Protein AF-A0A4Z0PBN5-F1 (afdb_monomer)

Secondary structure (DSSP, 8-state):
-HHHHHHHHHHTT-TT--PPTT-SSHHHHTTPEEEEEETTEEEEEEHHHHHHHHHHHHHHHS---HHHHHHHHHHHHHTS--TTSS-HHHHHTT--HHHHH---STTSPPHHHHHHHHHHHHHHHHHHHHH-B-----HHHHSPPPPSS--HHHHHHHHHHHHHHHHHHHHHHHT--GGGGGPPPBPPTTS------SHHHHHHHHHHHHHHHHHHHHHHHGGG-

Organism: NCBI:txid2510796

Sequence (225 aa):
MFTKALQLFKVARVEQLVIGPGAGSEESVHKAIFTLPSRAGRQRYGMAQFWAVWCKQQQAGKLMKEINRLLDQLRRAYDGDAWSGPSLQATLAGITAAQAAAHPLVGAHSIWEIVLHLHTWLEIVRRRLETNTLLGPTDDENWPPVPAEPTEAAWQQTQQQLRQAHEQLLAAVAGLYDADLDRLPEPQPGYPASTPGSTYVLLHGLVQHNQYHTGQLALLRKAFA

Mean predicted aligned error: 12.83 Å

Structure (mmCIF, N/CA/C/O backbone):
data_AF-A0A4Z0PBN5-F1
#
_entry.id   AF-A0A4Z0PBN5-F1
#
loop_
_atom_site.group_PDB
_atom_site.id
_atom_site.type_symbol
_atom_site.label_atom_id
_atom_site.label_alt_id
_atom_site.label_comp_id
_atom_site.label_asym_id
_atom_site.label_entity_id
_atom_site.label_seq_id
_atom_site.pdbx_PDB_ins_code
_atom_site.Cartn_x
_atom_site.Cartn_y
_atom_site.Cartn_z
_atom_site.occupancy
_atom_site.B_iso_or_equiv
_atom_site.auth_seq_id
_atom_site.auth_comp_id
_atom_site.auth_asym_id
_atom_site.auth_atom_id
_atom_site.pdbx_PDB_model_num
ATOM 1 N N . MET A 1 1 ? 16.717 -24.968 -46.371 1.00 43.34 1 MET A N 1
ATOM 2 C CA . MET A 1 1 ? 15.764 -24.741 -45.252 1.00 43.34 1 MET A CA 1
ATOM 3 C C . MET A 1 1 ? 15.664 -25.944 -44.307 1.00 43.34 1 MET A C 1
ATOM 5 O O . MET A 1 1 ? 15.524 -25.735 -43.108 1.00 43.34 1 MET A O 1
ATOM 9 N N . PHE A 1 2 ? 15.832 -27.175 -44.804 1.00 39.25 2 PHE A N 1
ATOM 10 C CA . PHE A 1 2 ? 15.807 -28.426 -44.028 1.00 39.25 2 PHE A CA 1
ATOM 11 C C . PHE A 1 2 ? 16.841 -28.505 -42.881 1.00 39.25 2 PHE A C 1
ATOM 13 O O . PHE A 1 2 ? 16.518 -28.906 -41.765 1.00 39.25 2 PHE A O 1
ATOM 20 N N . THR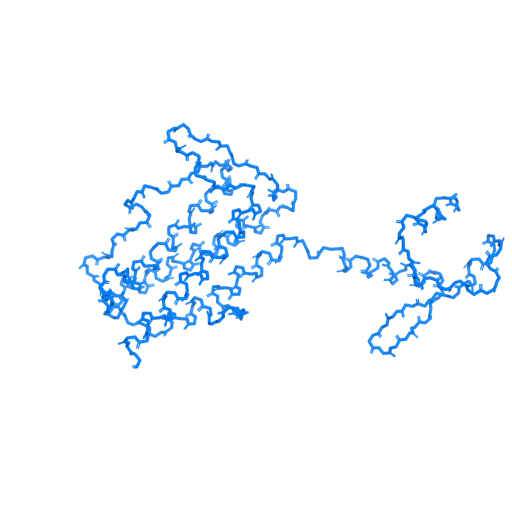 A 1 3 ? 18.065 -28.015 -43.099 1.00 40.50 3 THR A N 1
ATOM 21 C CA . THR A 1 3 ? 19.147 -28.029 -42.093 1.00 40.50 3 THR A CA 1
ATOM 22 C C . THR A 1 3 ? 18.870 -27.111 -40.898 1.00 40.50 3 THR A C 1
ATOM 24 O O . THR A 1 3 ? 19.235 -27.443 -39.774 1.00 40.50 3 THR A O 1
ATOM 27 N N . LYS A 1 4 ? 18.153 -25.995 -41.112 1.00 42.56 4 LYS A N 1
ATOM 28 C CA . LYS A 1 4 ? 17.719 -25.089 -40.032 1.00 42.56 4 LYS A CA 1
ATOM 29 C C . LYS A 1 4 ? 16.572 -25.687 -39.212 1.00 42.56 4 LYS A C 1
ATOM 31 O O . LYS A 1 4 ? 16.561 -25.526 -37.996 1.00 42.56 4 LYS A O 1
ATOM 36 N N . ALA A 1 5 ? 15.649 -26.414 -39.849 1.00 45.06 5 ALA A N 1
ATOM 37 C CA . ALA A 1 5 ? 14.556 -27.096 -39.155 1.00 45.06 5 ALA A CA 1
ATOM 38 C C . ALA A 1 5 ? 15.079 -28.227 -38.249 1.00 45.06 5 ALA A C 1
ATOM 40 O O . ALA A 1 5 ? 14.733 -28.270 -37.073 1.00 45.06 5 ALA A O 1
ATOM 41 N N . LEU A 1 6 ? 15.993 -29.076 -38.740 1.00 44.94 6 LEU A N 1
ATOM 42 C CA . LEU A 1 6 ? 16.639 -30.111 -37.916 1.00 44.94 6 LEU A CA 1
ATOM 43 C C . LEU A 1 6 ? 17.560 -29.540 -36.821 1.00 44.94 6 LEU A C 1
ATOM 45 O O . LEU A 1 6 ? 17.636 -30.114 -35.734 1.00 44.94 6 LEU A O 1
ATOM 49 N N . GLN A 1 7 ? 18.225 -28.402 -37.056 1.00 43.97 7 GLN A N 1
ATOM 50 C CA . GLN A 1 7 ? 18.971 -27.704 -35.999 1.00 43.97 7 GLN A CA 1
ATOM 51 C C . GLN A 1 7 ? 18.047 -27.180 -34.890 1.00 43.97 7 GLN A C 1
ATOM 53 O O . GLN A 1 7 ? 18.389 -27.309 -33.718 1.00 43.97 7 GLN A O 1
ATOM 58 N N . LEU A 1 8 ? 16.854 -26.676 -35.226 1.00 44.84 8 LEU A N 1
ATOM 59 C CA . LEU A 1 8 ? 15.853 -26.253 -34.237 1.00 44.84 8 LEU A CA 1
ATOM 60 C C . LEU A 1 8 ? 15.334 -27.427 -33.388 1.00 44.84 8 LEU A C 1
ATOM 62 O O . LEU A 1 8 ? 15.148 -27.263 -32.183 1.00 44.84 8 LEU A O 1
ATOM 66 N N . PHE A 1 9 ? 15.194 -28.628 -33.966 1.00 45.38 9 PHE A N 1
ATOM 67 C CA . PHE A 1 9 ? 14.836 -29.838 -33.210 1.00 45.38 9 PHE A CA 1
ATOM 68 C C . PHE A 1 9 ? 15.904 -30.251 -32.183 1.00 45.38 9 PHE A C 1
ATOM 70 O O . PHE A 1 9 ? 15.554 -30.720 -31.102 1.00 45.38 9 PHE A O 1
ATOM 77 N N . LYS A 1 10 ? 17.196 -30.033 -32.475 1.00 40.69 10 LYS A N 1
ATOM 78 C CA . LYS A 1 10 ? 18.298 -30.289 -31.526 1.00 40.69 10 LYS A CA 1
ATOM 79 C C . LYS A 1 10 ? 18.384 -29.251 -30.401 1.00 40.69 10 LYS A C 1
ATOM 81 O O . LYS A 1 10 ? 18.761 -29.607 -29.289 1.00 40.69 10 LYS A O 1
ATOM 86 N N . VAL A 1 11 ? 18.026 -27.991 -30.665 1.00 41.16 11 VAL A N 1
ATOM 87 C CA . VAL A 1 11 ? 18.064 -26.904 -29.664 1.00 41.16 11 VAL A CA 1
ATOM 88 C C . VAL A 1 11 ? 16.901 -26.997 -28.666 1.00 41.16 11 VAL A C 1
ATOM 90 O O . VAL A 1 11 ? 17.055 -26.622 -27.509 1.00 41.16 11 VAL A O 1
ATOM 93 N N . ALA A 1 12 ? 15.754 -27.544 -29.071 1.00 43.25 12 ALA A N 1
ATOM 94 C CA . ALA A 1 12 ? 14.528 -27.510 -28.273 1.00 43.25 12 ALA A CA 1
ATOM 95 C C . ALA A 1 12 ? 14.391 -28.593 -27.175 1.00 43.25 12 ALA A C 1
ATOM 97 O O . ALA A 1 12 ? 13.342 -28.622 -26.538 1.00 43.25 12 ALA A O 1
ATOM 98 N N . ARG A 1 13 ? 15.384 -29.484 -26.956 1.00 42.84 13 ARG A N 1
ATOM 99 C CA . ARG A 1 13 ? 15.313 -30.648 -26.022 1.00 42.84 13 ARG A CA 1
ATOM 100 C C . ARG A 1 13 ? 13.901 -31.256 -25.935 1.00 42.84 13 ARG A C 1
ATOM 102 O O . ARG A 1 13 ? 13.318 -31.393 -24.863 1.00 42.84 13 ARG A O 1
ATOM 109 N N . VAL A 1 14 ? 13.319 -31.607 -27.080 1.00 45.75 14 VAL A N 1
ATOM 110 C CA . VAL A 1 14 ? 12.007 -32.261 -27.093 1.00 45.75 14 VAL A CA 1
ATOM 111 C C . VAL A 1 14 ? 12.221 -33.749 -26.820 1.00 45.75 14 VAL A C 1
ATOM 113 O O . VAL A 1 14 ? 12.260 -34.554 -27.743 1.00 45.75 14 VAL A O 1
ATOM 116 N N . GLU A 1 15 ? 12.350 -34.127 -25.548 1.00 41.31 15 GLU A N 1
ATOM 117 C CA . GLU A 1 15 ? 12.418 -35.538 -25.114 1.00 41.31 15 GLU A CA 1
ATOM 118 C C . GLU A 1 15 ? 11.124 -36.328 -25.410 1.00 41.31 15 GLU A C 1
ATOM 120 O O . GLU A 1 15 ? 11.063 -37.534 -25.197 1.00 41.31 15 GLU A O 1
ATOM 125 N N . GLN A 1 16 ? 10.080 -35.679 -25.940 1.00 45.41 16 GLN A N 1
ATOM 126 C CA . GLN A 1 16 ? 8.767 -36.285 -26.192 1.00 45.41 16 GLN A CA 1
ATOM 127 C C . GLN A 1 16 ? 8.418 -36.478 -27.679 1.00 45.41 16 GLN A C 1
ATOM 129 O O . GLN A 1 16 ? 7.292 -36.865 -27.999 1.00 45.41 16 GLN A O 1
ATOM 134 N N . LEU A 1 17 ? 9.346 -36.222 -28.608 1.00 43.97 17 LEU A N 1
ATOM 135 C CA . LEU A 1 17 ? 9.078 -36.392 -30.037 1.00 43.97 17 LEU A CA 1
ATOM 136 C C . LEU A 1 17 ? 9.335 -37.843 -30.474 1.00 43.97 17 LEU A C 1
ATOM 138 O O . LEU A 1 17 ? 10.456 -38.211 -30.814 1.00 43.97 17 LEU A O 1
ATOM 142 N N . VAL A 1 18 ? 8.287 -38.668 -30.511 1.00 48.81 18 VAL A N 1
ATOM 143 C CA . VAL A 1 18 ? 8.359 -40.000 -31.136 1.00 48.81 18 VAL A CA 1
ATOM 144 C C . VAL A 1 18 ? 8.106 -39.853 -32.636 1.00 48.81 18 VAL A C 1
ATOM 146 O O . VAL A 1 18 ? 6.970 -39.658 -33.068 1.00 48.81 18 VAL A O 1
ATOM 149 N N . ILE A 1 19 ? 9.170 -39.931 -33.434 1.00 51.16 19 ILE A N 1
ATOM 150 C CA . ILE A 1 19 ? 9.084 -39.980 -34.898 1.00 51.16 19 ILE A CA 1
ATOM 151 C C . ILE A 1 19 ? 8.803 -41.437 -35.298 1.00 51.16 19 ILE A C 1
ATOM 153 O O . ILE A 1 19 ? 9.592 -42.327 -34.995 1.00 51.16 19 ILE A O 1
ATOM 157 N N . GLY A 1 20 ? 7.665 -41.697 -35.949 1.00 48.22 20 GLY A N 1
ATOM 158 C CA . GLY A 1 20 ? 7.340 -43.029 -36.476 1.00 48.22 20 GLY A CA 1
ATOM 159 C C . GLY A 1 20 ? 8.249 -43.446 -37.648 1.00 48.22 20 GLY A C 1
ATOM 160 O O . GLY A 1 20 ? 8.887 -42.588 -38.264 1.00 48.22 20 GLY A O 1
ATOM 161 N N . PRO A 1 21 ? 8.318 -44.746 -37.992 1.00 38.62 21 PRO A N 1
ATOM 162 C CA . PRO A 1 21 ? 9.174 -45.231 -39.077 1.00 38.62 21 PRO A CA 1
ATOM 163 C C . PRO A 1 21 ? 8.791 -44.593 -40.425 1.00 38.62 21 PRO A C 1
ATOM 165 O O . PRO A 1 21 ? 7.616 -44.562 -40.786 1.00 38.62 21 PRO A O 1
ATOM 168 N N . GLY A 1 22 ? 9.792 -44.080 -41.157 1.00 46.69 22 GLY A N 1
ATOM 169 C CA . GLY A 1 22 ? 9.634 -43.490 -42.499 1.00 46.69 22 GLY A CA 1
ATOM 170 C C . GLY A 1 22 ? 10.231 -42.088 -42.707 1.00 46.69 22 GLY A C 1
ATOM 171 O O . GLY A 1 22 ? 10.262 -41.611 -43.832 1.00 46.69 22 GLY A O 1
ATOM 172 N N . ALA A 1 23 ? 10.747 -41.414 -41.675 1.00 48.12 23 ALA A N 1
ATOM 173 C CA . ALA A 1 23 ? 11.247 -40.033 -41.768 1.00 48.12 23 ALA A CA 1
ATOM 174 C C . ALA A 1 23 ? 12.688 -39.901 -42.328 1.00 48.12 23 ALA A C 1
ATOM 176 O O . ALA A 1 23 ? 13.530 -39.236 -41.729 1.00 48.12 23 ALA A O 1
ATOM 177 N N . GLY A 1 24 ? 12.988 -40.562 -43.451 1.00 44.06 24 GLY A N 1
ATOM 178 C CA . GLY A 1 24 ? 14.335 -40.605 -44.045 1.00 44.06 24 GLY A CA 1
ATOM 179 C C . GLY A 1 24 ? 14.594 -39.643 -45.214 1.00 44.06 24 GLY A C 1
ATOM 180 O O . GLY A 1 24 ? 15.737 -39.520 -45.639 1.00 44.06 24 GLY A O 1
ATOM 181 N N . SER A 1 25 ? 13.571 -38.969 -45.754 1.00 51.44 25 SER A N 1
ATOM 182 C CA . SER A 1 25 ? 13.700 -38.095 -46.935 1.00 51.44 25 SER A CA 1
ATOM 183 C C . SER A 1 25 ? 12.756 -36.886 -46.890 1.00 51.44 25 SER A C 1
ATOM 185 O O . SER A 1 25 ? 11.750 -36.899 -46.178 1.00 51.44 25 SER A O 1
ATOM 187 N N . GLU A 1 26 ? 13.076 -35.842 -47.667 1.00 43.28 26 GLU A N 1
ATOM 188 C CA . GLU A 1 26 ? 12.352 -34.556 -47.748 1.00 43.28 26 GLU A CA 1
ATOM 189 C C . GLU A 1 26 ? 10.855 -34.733 -48.086 1.00 43.28 26 GLU A C 1
ATOM 191 O O . GLU A 1 26 ? 9.993 -34.047 -47.540 1.00 43.28 26 GLU A O 1
ATOM 196 N N . GLU A 1 27 ? 10.534 -35.751 -48.885 1.00 45.06 27 GLU A N 1
ATOM 197 C CA . GLU A 1 27 ? 9.172 -36.118 -49.290 1.00 45.06 27 GLU A CA 1
ATOM 198 C C . GLU A 1 27 ? 8.364 -36.802 -48.165 1.00 45.06 27 GLU A C 1
ATOM 200 O O . GLU A 1 27 ? 7.132 -36.753 -48.131 1.00 45.06 27 GLU A O 1
ATOM 205 N N . SER A 1 28 ? 9.051 -37.409 -47.193 1.00 49.28 28 SER A N 1
ATOM 206 C CA . SER A 1 28 ? 8.429 -38.222 -46.141 1.00 49.28 28 SER A CA 1
ATOM 207 C C . SER A 1 28 ? 7.952 -37.400 -44.938 1.00 49.28 28 SER A C 1
ATOM 209 O O . SER A 1 28 ? 7.057 -37.826 -44.206 1.00 49.28 28 SER A O 1
ATOM 211 N N . VAL A 1 29 ? 8.491 -36.193 -44.740 1.00 49.25 29 VAL A N 1
ATOM 212 C CA . VAL A 1 29 ? 8.147 -35.333 -43.592 1.00 49.25 29 VAL A CA 1
ATOM 213 C C . VAL A 1 29 ? 6.719 -34.802 -43.700 1.00 49.25 29 VAL A C 1
ATOM 215 O O . VAL A 1 29 ? 6.014 -34.737 -42.698 1.00 49.25 29 VAL A O 1
ATOM 218 N N . HIS A 1 30 ? 6.234 -34.523 -44.913 1.00 48.81 30 HIS A N 1
ATOM 219 C CA . HIS A 1 30 ? 4.848 -34.098 -45.146 1.00 48.81 30 HIS A CA 1
ATOM 220 C C . HIS A 1 30 ? 3.806 -35.155 -44.739 1.00 48.81 30 HIS A C 1
ATOM 222 O O . HIS A 1 30 ? 2.655 -34.803 -44.484 1.00 48.81 30 HIS A O 1
ATOM 228 N N . LYS A 1 31 ? 4.213 -36.429 -44.630 1.00 50.97 31 LYS A N 1
ATOM 229 C CA . LYS A 1 31 ? 3.375 -37.556 -44.187 1.00 50.97 31 LYS A CA 1
ATOM 230 C C . LYS A 1 31 ? 3.597 -37.941 -42.718 1.00 50.97 31 LYS A C 1
ATOM 232 O O . LYS A 1 31 ? 2.907 -38.828 -42.219 1.00 50.97 31 LYS A O 1
ATOM 237 N N . ALA A 1 32 ? 4.531 -37.297 -42.015 1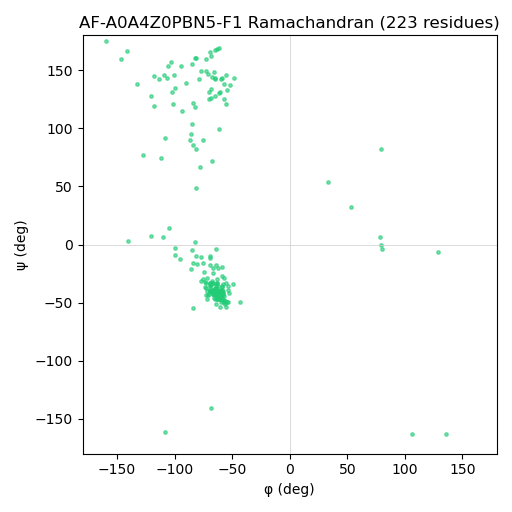.00 55.88 32 ALA A N 1
ATOM 238 C CA . ALA A 1 32 ? 4.788 -37.579 -40.608 1.00 55.88 32 ALA A CA 1
ATOM 239 C C . ALA A 1 32 ? 3.608 -37.124 -39.731 1.00 55.88 32 ALA A C 1
ATOM 241 O O . ALA A 1 32 ? 3.079 -36.018 -39.878 1.00 55.88 32 ALA A O 1
ATOM 242 N N . ILE A 1 33 ? 3.201 -38.001 -38.811 1.00 60.28 33 ILE A N 1
ATOM 243 C CA . ILE A 1 33 ? 2.136 -37.745 -37.842 1.00 60.28 33 ILE A CA 1
ATOM 244 C C . ILE A 1 33 ? 2.774 -37.413 -36.497 1.00 60.28 33 ILE A C 1
ATOM 246 O O . ILE A 1 33 ? 3.483 -38.234 -35.916 1.00 60.28 33 ILE A O 1
ATOM 250 N N . PHE A 1 34 ? 2.467 -36.228 -35.987 1.00 65.56 34 PHE A N 1
ATOM 251 C CA . PHE A 1 34 ? 2.957 -35.714 -34.715 1.00 65.56 34 PHE A CA 1
ATOM 252 C C . PHE A 1 34 ? 1.892 -35.878 -33.651 1.00 65.56 34 PHE A C 1
ATOM 254 O O . PHE A 1 34 ? 0.702 -35.764 -33.936 1.00 65.56 34 PHE A O 1
ATOM 261 N N . THR A 1 35 ? 2.311 -36.129 -32.417 1.00 57.56 35 THR A N 1
ATOM 262 C CA . THR A 1 35 ? 1.378 -36.336 -31.311 1.00 57.56 35 THR A CA 1
ATOM 263 C C . THR A 1 35 ? 1.631 -35.300 -30.227 1.00 57.56 35 THR A C 1
ATOM 265 O O . THR A 1 35 ? 2.766 -35.159 -29.782 1.00 57.56 35 THR A O 1
ATOM 268 N N . LEU A 1 36 ? 0.585 -34.585 -29.802 1.00 56.66 36 LEU A N 1
ATOM 269 C CA . LEU A 1 36 ? 0.651 -33.626 -28.694 1.00 56.66 36 LEU A CA 1
ATOM 270 C C . LEU A 1 36 ? -0.276 -34.063 -27.544 1.00 56.66 36 LEU A C 1
ATOM 272 O O . LEU A 1 36 ? -1.353 -34.616 -27.809 1.00 56.66 36 LEU A O 1
ATOM 276 N N . PRO A 1 37 ? 0.105 -33.829 -26.274 1.00 51.66 37 PRO A N 1
ATOM 277 C CA . PRO A 1 37 ? -0.789 -34.019 -25.137 1.00 51.66 37 PRO A CA 1
ATOM 278 C C . PRO A 1 37 ? -1.961 -33.028 -25.190 1.00 51.66 37 PRO A C 1
ATOM 280 O O . PRO A 1 37 ? -1.790 -31.863 -25.541 1.00 51.66 37 PRO A O 1
ATOM 283 N N . SER A 1 38 ? -3.154 -33.476 -24.803 1.00 56.22 38 SER A N 1
ATOM 284 C CA . SER A 1 38 ? -4.340 -32.632 -24.630 1.00 56.22 38 SER A CA 1
ATOM 285 C C . SER A 1 38 ? -5.142 -33.081 -23.406 1.00 56.22 38 SER A C 1
ATOM 287 O O . SER A 1 38 ? -4.950 -34.190 -22.903 1.00 56.22 38 SER A O 1
ATOM 289 N N . ARG A 1 39 ? -6.089 -32.247 -22.951 1.00 46.53 39 ARG A N 1
ATOM 290 C CA . ARG A 1 39 ? -6.998 -32.572 -21.832 1.00 46.53 39 ARG A CA 1
ATOM 291 C C . ARG A 1 39 ? -7.850 -33.829 -22.073 1.00 46.53 39 ARG A C 1
ATOM 293 O O . ARG A 1 39 ? -8.322 -34.414 -21.110 1.00 46.53 39 ARG A O 1
ATOM 300 N N . ALA A 1 40 ? -8.012 -34.258 -23.328 1.00 55.66 40 ALA A N 1
ATOM 301 C CA . ALA A 1 40 ? -8.751 -35.461 -23.721 1.00 55.66 40 ALA A CA 1
ATOM 302 C C . ALA A 1 40 ? -7.834 -36.636 -24.138 1.00 55.66 40 ALA A C 1
ATOM 304 O O . ALA A 1 40 ? -8.291 -37.587 -24.765 1.00 55.66 40 ALA A O 1
ATOM 305 N N . GLY A 1 41 ? -6.530 -36.571 -23.834 1.00 66.25 41 GLY A N 1
ATOM 306 C CA . GLY A 1 41 ? -5.533 -37.571 -24.233 1.00 66.25 41 GLY A CA 1
ATOM 307 C C . GLY A 1 41 ? -4.604 -37.095 -25.357 1.00 66.25 41 GLY A C 1
ATOM 308 O O . GLY A 1 41 ? -4.473 -35.900 -25.617 1.00 66.25 41 GLY A O 1
ATOM 309 N N . ARG A 1 42 ? -3.901 -38.022 -26.017 1.00 61.72 42 ARG A N 1
ATOM 310 C CA . ARG A 1 42 ? -2.935 -37.717 -27.089 1.00 61.72 42 ARG A CA 1
ATOM 311 C C . ARG A 1 42 ? -3.638 -37.558 -28.439 1.00 61.72 42 ARG A C 1
ATOM 313 O O . ARG A 1 42 ? -4.267 -38.501 -28.909 1.00 61.72 42 ARG A O 1
ATOM 320 N N . GLN A 1 43 ? -3.489 -36.400 -29.081 1.00 66.81 43 GLN A N 1
ATOM 321 C CA . GLN A 1 43 ? -4.059 -36.133 -30.408 1.00 66.81 43 GLN A CA 1
ATOM 322 C C . GLN A 1 43 ? -2.988 -36.116 -31.499 1.00 66.81 43 GLN A C 1
ATOM 324 O O . GLN A 1 43 ? -1.866 -35.663 -31.267 1.00 66.81 43 GLN A O 1
ATOM 329 N N . ARG A 1 44 ? -3.349 -36.628 -32.683 1.00 73.38 44 ARG A N 1
ATOM 330 C CA . ARG A 1 44 ? -2.475 -36.787 -33.852 1.00 73.38 44 ARG A CA 1
ATOM 331 C C . ARG A 1 44 ? -2.696 -35.653 -34.849 1.00 73.38 44 ARG A C 1
ATOM 333 O O . ARG A 1 44 ? -3.835 -35.346 -35.183 1.00 73.38 44 ARG A O 1
ATOM 340 N N . TYR A 1 45 ? -1.609 -35.093 -35.359 1.00 67.25 45 TYR A N 1
ATOM 341 C CA . TYR A 1 45 ? -1.606 -33.954 -36.268 1.00 67.25 45 TYR A CA 1
ATOM 342 C C . TYR A 1 45 ? -0.681 -34.224 -37.457 1.00 67.25 45 TYR A C 1
ATOM 344 O O . TYR A 1 45 ? 0.429 -34.724 -37.278 1.00 67.25 45 TYR A O 1
ATOM 352 N N . GLY A 1 46 ? -1.110 -33.862 -38.668 1.00 71.56 46 GLY A N 1
ATOM 353 C CA . GLY A 1 46 ? -0.190 -33.735 -39.805 1.00 71.56 46 GLY A CA 1
ATOM 354 C C . GLY A 1 46 ? 0.693 -32.490 -39.656 1.00 71.56 46 GLY A C 1
ATOM 355 O O . GLY A 1 46 ? 0.320 -31.564 -38.938 1.00 71.56 46 GLY A O 1
ATOM 356 N N . MET A 1 47 ? 1.836 -32.430 -40.348 1.00 69.50 47 MET A N 1
ATOM 357 C CA . MET A 1 47 ? 2.840 -31.350 -40.224 1.00 69.50 47 MET A CA 1
ATOM 358 C C . MET A 1 47 ? 2.269 -29.925 -40.160 1.00 69.50 47 MET A C 1
ATOM 360 O O . MET A 1 47 ? 2.631 -29.163 -39.271 1.00 69.50 47 MET A O 1
ATOM 364 N N . ALA A 1 48 ? 1.372 -29.552 -41.079 1.00 70.38 48 ALA A N 1
ATOM 365 C CA . ALA A 1 48 ? 0.829 -28.192 -41.141 1.00 70.38 48 ALA A CA 1
ATOM 366 C C . ALA A 1 48 ? -0.074 -27.861 -39.939 1.00 70.38 48 ALA A C 1
ATOM 368 O O . ALA A 1 48 ? -0.001 -26.767 -39.382 1.00 70.38 48 ALA A O 1
ATOM 369 N N . GLN A 1 49 ? -0.892 -28.823 -39.502 1.00 71.12 49 GLN A N 1
ATOM 370 C CA . GLN A 1 49 ? -1.744 -28.673 -38.322 1.00 71.12 49 GLN A CA 1
ATOM 371 C C . GLN A 1 49 ? -0.918 -28.702 -37.038 1.00 71.12 49 GLN A C 1
ATOM 373 O O . GLN A 1 49 ? -1.163 -27.899 -36.145 1.00 71.12 49 GLN A O 1
ATOM 378 N N . PHE A 1 50 ? 0.092 -29.572 -36.969 1.00 71.38 50 PHE A N 1
ATOM 379 C CA . PHE A 1 50 ? 1.052 -29.597 -35.875 1.00 71.38 50 PHE A CA 1
ATOM 380 C C . PHE A 1 50 ? 1.763 -28.253 -35.768 1.00 71.38 50 PHE A C 1
ATOM 382 O O . PHE A 1 50 ? 1.801 -27.690 -34.685 1.00 71.38 50 PHE A O 1
ATOM 389 N N . TRP A 1 51 ? 2.251 -27.697 -36.878 1.00 69.81 51 TRP A N 1
ATOM 390 C CA . TRP A 1 51 ? 2.915 -26.398 -36.882 1.00 69.81 51 TRP A CA 1
ATOM 391 C C . TRP A 1 51 ? 1.969 -25.271 -36.466 1.00 69.81 51 TRP A C 1
ATOM 393 O O . TRP A 1 51 ? 2.344 -24.445 -35.647 1.00 69.81 51 TRP A O 1
ATOM 403 N N . ALA A 1 52 ? 0.720 -25.256 -36.939 1.00 72.94 52 ALA A N 1
ATOM 404 C CA . ALA A 1 52 ? -0.267 -24.254 -36.533 1.00 72.94 52 ALA A CA 1
ATOM 405 C C . ALA A 1 52 ? -0.648 -24.361 -35.044 1.00 72.94 52 ALA A C 1
ATOM 407 O O . ALA A 1 52 ? -0.726 -23.346 -34.353 1.00 72.94 52 ALA A O 1
ATOM 408 N N . VAL A 1 53 ? -0.862 -25.578 -34.533 1.00 70.00 53 VAL A N 1
ATOM 409 C CA . VAL A 1 53 ? -1.198 -25.831 -33.124 1.00 70.00 53 VAL A CA 1
ATOM 410 C C . VAL A 1 53 ? 0.004 -25.573 -32.227 1.00 70.00 53 VAL A C 1
ATOM 412 O O . VAL A 1 53 ? -0.145 -24.903 -31.216 1.00 70.00 53 VAL A O 1
ATOM 415 N N . TRP A 1 54 ? 1.197 -26.022 -32.608 1.00 65.56 54 TRP A N 1
ATOM 416 C CA . TRP A 1 54 ? 2.438 -25.753 -31.893 1.00 65.56 54 TRP A CA 1
ATOM 417 C C . TRP A 1 54 ? 2.777 -24.266 -31.926 1.00 65.56 54 TRP A C 1
ATOM 419 O O . TRP A 1 54 ? 3.092 -23.727 -30.884 1.00 65.56 54 TRP A O 1
ATOM 429 N N . CYS A 1 55 ? 2.619 -23.547 -33.042 1.00 66.12 55 CYS A N 1
ATOM 430 C CA . CYS A 1 55 ? 2.772 -22.090 -33.072 1.00 66.12 55 CYS A CA 1
ATOM 431 C C . CYS A 1 55 ? 1.743 -21.384 -32.186 1.00 66.12 55 CYS A C 1
ATOM 433 O O . CYS A 1 55 ? 2.119 -20.442 -31.501 1.00 66.12 55 CYS A O 1
ATOM 435 N N . LYS A 1 56 ? 0.481 -21.835 -32.148 1.00 61.22 56 LYS A N 1
ATOM 436 C CA . LYS A 1 56 ? -0.543 -21.283 -31.244 1.00 61.22 56 LYS A CA 1
ATOM 437 C C . LYS A 1 56 ? -0.281 -21.619 -29.775 1.00 61.22 56 LYS A C 1
ATOM 439 O O . LYS A 1 56 ? -0.476 -20.759 -28.932 1.00 61.22 56 LYS A O 1
ATOM 444 N N . GLN A 1 57 ? 0.168 -22.831 -29.453 1.00 58.72 57 GLN A N 1
ATOM 445 C CA . GLN A 1 57 ? 0.512 -23.254 -28.089 1.00 58.72 57 GLN A CA 1
ATOM 446 C C . GLN A 1 57 ? 1.817 -22.621 -27.618 1.00 58.72 57 GLN A C 1
ATOM 448 O O . GLN A 1 57 ? 1.908 -22.210 -26.469 1.00 58.72 57 GLN A O 1
ATOM 453 N N . GLN A 1 58 ? 2.791 -22.478 -28.516 1.00 55.91 58 GLN A N 1
ATOM 454 C CA . GLN A 1 58 ? 3.964 -21.656 -28.297 1.00 55.91 58 GLN A CA 1
ATOM 455 C C . GLN A 1 58 ? 3.504 -20.231 -28.069 1.00 55.91 58 GLN A C 1
ATOM 457 O O . GLN A 1 58 ? 3.798 -19.769 -27.002 1.00 55.91 58 GLN A O 1
ATOM 462 N N . GLN A 1 59 ? 2.707 -19.575 -28.925 1.00 51.81 59 GLN A N 1
ATOM 463 C CA . GLN A 1 59 ? 2.189 -18.205 -28.714 1.00 51.81 59 GLN A CA 1
ATOM 464 C C . GLN A 1 59 ? 1.344 -18.029 -27.442 1.00 51.81 59 GLN A C 1
ATOM 466 O O . GLN A 1 59 ? 1.437 -16.987 -26.814 1.00 51.81 59 GLN A O 1
ATOM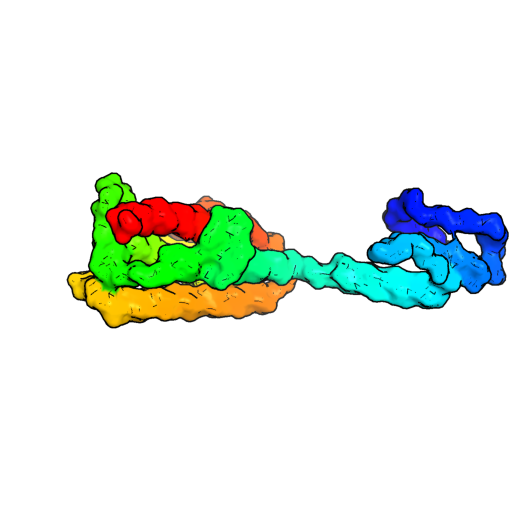 471 N N . ALA A 1 60 ? 0.557 -19.025 -27.034 1.00 46.91 60 ALA A N 1
ATOM 472 C CA . ALA A 1 60 ? -0.217 -18.990 -25.793 1.00 46.91 60 ALA A CA 1
ATOM 473 C C . ALA A 1 60 ? 0.655 -19.247 -24.548 1.00 46.91 60 ALA A C 1
ATOM 475 O O . ALA A 1 60 ? 0.382 -18.705 -23.482 1.00 46.91 60 ALA A O 1
ATOM 476 N N . GLY A 1 61 ? 1.720 -20.047 -24.681 1.00 46.44 61 GLY A N 1
ATOM 477 C CA . GLY A 1 61 ? 2.794 -20.189 -23.691 1.00 46.44 61 GLY A CA 1
ATOM 478 C C . GLY A 1 61 ? 3.834 -19.059 -23.755 1.00 46.44 61 GLY A C 1
ATOM 479 O O . GLY A 1 61 ? 4.567 -18.831 -22.796 1.00 46.44 61 GLY A O 1
ATOM 480 N N . LYS A 1 62 ? 3.868 -18.309 -24.863 1.00 50.59 62 LYS A N 1
ATOM 481 C CA . LYS A 1 62 ? 4.671 -17.115 -25.130 1.00 50.59 62 LYS A CA 1
ATOM 482 C C . LYS A 1 62 ? 3.906 -15.940 -24.528 1.00 50.59 62 LYS A C 1
ATOM 484 O O . LYS A 1 62 ? 3.186 -15.218 -25.202 1.00 50.59 62 LYS A O 1
ATOM 489 N N . LEU A 1 63 ? 4.164 -15.766 -23.237 1.00 54.28 63 LEU A N 1
ATOM 490 C CA . LEU A 1 63 ? 3.993 -14.551 -22.447 1.00 54.28 63 LEU A CA 1
ATOM 491 C C . LEU A 1 63 ? 2.569 -14.217 -21.970 1.00 54.28 63 LEU A C 1
ATOM 493 O O . LEU A 1 63 ? 1.968 -13.230 -22.387 1.00 54.28 63 LEU A O 1
ATOM 497 N N . MET A 1 64 ? 2.152 -14.845 -20.865 1.00 58.62 64 MET A N 1
ATOM 498 C CA . MET A 1 64 ? 1.848 -13.962 -19.730 1.00 58.62 64 MET A CA 1
ATOM 499 C C . MET A 1 64 ? 3.168 -13.263 -19.408 1.00 58.62 64 MET A C 1
ATOM 501 O O . MET A 1 64 ? 4.065 -13.898 -18.854 1.00 58.62 64 MET A O 1
ATOM 505 N N . LYS A 1 65 ? 3.312 -12.020 -19.882 1.00 85.69 65 LYS A N 1
ATOM 506 C CA . LYS A 1 65 ? 4.436 -11.146 -19.535 1.00 85.69 65 LYS A CA 1
ATOM 507 C C . LYS A 1 65 ? 4.613 -11.165 -18.020 1.00 85.69 65 LYS A C 1
ATOM 509 O O . LYS A 1 65 ? 3.610 -11.232 -17.304 1.00 85.69 65 LYS A O 1
ATOM 514 N N . GLU A 1 66 ? 5.841 -11.124 -17.530 1.00 94.44 66 GLU A N 1
ATOM 515 C CA . GLU A 1 66 ? 6.079 -11.113 -16.083 1.00 94.44 66 GLU A CA 1
ATOM 516 C C . GLU A 1 66 ? 5.379 -9.911 -15.426 1.00 94.44 66 GLU A C 1
ATOM 518 O O . GLU A 1 66 ? 4.747 -10.051 -14.379 1.00 94.44 66 GLU A O 1
ATOM 523 N N . ILE A 1 67 ? 5.309 -8.780 -16.138 1.00 94.81 67 ILE A N 1
ATOM 524 C CA . ILE A 1 67 ? 4.472 -7.629 -15.766 1.00 94.81 67 ILE A CA 1
ATOM 525 C C . ILE A 1 67 ? 3.001 -8.007 -15.526 1.00 94.81 67 ILE A C 1
ATOM 527 O O . ILE A 1 67 ? 2.400 -7.565 -14.549 1.00 94.81 67 ILE A O 1
ATOM 531 N N . ASN A 1 68 ? 2.406 -8.866 -16.359 1.00 94.69 68 ASN A N 1
ATOM 532 C CA . ASN A 1 68 ? 1.012 -9.285 -16.177 1.00 94.69 68 ASN A CA 1
ATOM 533 C C . ASN A 1 68 ? 0.826 -10.142 -14.918 1.00 94.69 68 ASN A C 1
ATOM 535 O O . ASN A 1 68 ? -0.227 -10.069 -14.286 1.00 94.69 68 ASN A O 1
ATOM 539 N N . ARG A 1 69 ? 1.828 -10.949 -14.544 1.00 95.75 69 ARG A N 1
ATOM 540 C CA . ARG A 1 69 ? 1.793 -11.739 -13.303 1.00 95.75 69 ARG A CA 1
ATOM 541 C C . ARG A 1 69 ? 1.911 -10.842 -12.077 1.00 95.75 69 ARG A C 1
ATOM 543 O O . ARG A 1 69 ? 1.148 -11.014 -11.134 1.00 95.75 69 ARG A O 1
ATOM 550 N N . LEU A 1 70 ? 2.800 -9.853 -12.120 1.00 96.88 70 LEU A N 1
ATOM 551 C CA . LEU A 1 70 ? 2.928 -8.845 -11.067 1.00 96.88 70 LEU A CA 1
ATOM 552 C C . LEU A 1 70 ? 1.634 -8.035 -10.896 1.00 96.88 70 LEU A C 1
ATOM 554 O O . LEU A 1 70 ? 1.168 -7.864 -9.771 1.00 96.88 70 LEU A O 1
ATOM 558 N N . LEU A 1 71 ? 1.001 -7.613 -11.996 1.00 97.12 71 LEU A N 1
ATOM 559 C CA . LEU A 1 71 ? -0.307 -6.946 -11.963 1.00 97.12 71 LEU A CA 1
ATOM 560 C C . LEU A 1 71 ? -1.399 -7.821 -11.337 1.00 97.12 71 LEU A C 1
ATOM 562 O O . LEU A 1 71 ? -2.206 -7.321 -10.557 1.00 97.12 71 LEU A O 1
ATOM 566 N N . ASP A 1 72 ? -1.446 -9.113 -11.672 1.00 96.38 72 ASP A N 1
ATOM 567 C CA . ASP A 1 72 ? -2.390 -10.056 -11.060 1.00 96.38 72 ASP A CA 1
ATOM 568 C C . ASP A 1 72 ? -2.151 -10.186 -9.546 1.00 96.38 72 ASP A C 1
ATOM 570 O O . ASP A 1 72 ? -3.107 -10.111 -8.776 1.00 96.38 72 ASP A O 1
ATOM 574 N N . GLN A 1 73 ? -0.894 -10.282 -9.102 1.00 96.88 73 GLN A N 1
ATOM 575 C CA . GLN A 1 73 ? -0.566 -10.332 -7.673 1.00 96.88 73 GLN A CA 1
ATOM 576 C C . GLN A 1 73 ? -0.958 -9.046 -6.932 1.00 96.88 73 GLN A C 1
ATOM 578 O O . GLN A 1 73 ? -1.558 -9.126 -5.860 1.00 96.88 73 GLN A O 1
ATOM 583 N N . LEU A 1 74 ? -0.676 -7.870 -7.506 1.00 97.44 74 LEU A N 1
ATOM 584 C CA . LEU A 1 74 ? -1.051 -6.577 -6.922 1.00 97.44 74 LEU A CA 1
ATOM 585 C C . LEU A 1 74 ? -2.574 -6.436 -6.780 1.00 97.44 74 LEU A C 1
ATOM 587 O O . LEU A 1 74 ? -3.040 -6.022 -5.720 1.00 97.44 74 LEU A O 1
ATOM 591 N N . ARG A 1 75 ? -3.342 -6.833 -7.804 1.00 97.62 75 ARG A N 1
ATOM 592 C CA . ARG A 1 75 ? -4.816 -6.817 -7.771 1.00 97.62 75 ARG A CA 1
ATOM 593 C C . ARG A 1 75 ? -5.369 -7.772 -6.721 1.00 97.62 75 ARG A C 1
ATOM 595 O O . ARG A 1 75 ? -6.143 -7.371 -5.861 1.00 97.62 75 ARG A O 1
ATOM 602 N N . ARG A 1 76 ? -4.919 -9.032 -6.726 1.00 96.12 76 ARG A N 1
ATOM 603 C CA . ARG A 1 76 ? -5.357 -10.032 -5.738 1.00 96.12 76 ARG A CA 1
ATOM 604 C C . ARG A 1 76 ? -5.094 -9.578 -4.309 1.00 96.12 76 ARG A C 1
ATOM 606 O O . ARG A 1 76 ? -5.972 -9.712 -3.468 1.00 96.12 76 ARG A O 1
ATOM 613 N N . ALA A 1 77 ? -3.909 -9.031 -4.041 1.00 95.44 77 ALA A N 1
ATOM 614 C CA . ALA A 1 77 ? -3.566 -8.526 -2.716 1.00 95.44 77 ALA A CA 1
ATOM 615 C C . ALA A 1 77 ? -4.468 -7.357 -2.277 1.00 95.44 77 ALA A C 1
ATOM 617 O O . ALA A 1 77 ? -4.772 -7.236 -1.091 1.00 95.44 77 ALA A O 1
ATOM 618 N N . TYR A 1 78 ? -4.912 -6.514 -3.213 1.00 97.19 78 TYR A N 1
ATOM 619 C CA . TYR A 1 78 ? -5.701 -5.326 -2.906 1.00 97.19 78 TYR A CA 1
ATOM 620 C C . TYR A 1 78 ? -7.201 -5.603 -2.761 1.00 97.19 78 TYR A C 1
ATOM 622 O O . TYR A 1 78 ? -7.772 -5.286 -1.718 1.00 97.19 78 TYR A O 1
ATOM 630 N N . ASP A 1 79 ? -7.843 -6.207 -3.764 1.00 96.06 79 ASP A N 1
ATOM 631 C CA . ASP A 1 79 ? -9.301 -6.395 -3.806 1.00 96.06 79 ASP A CA 1
ATOM 632 C C . ASP A 1 79 ? -9.773 -7.749 -4.362 1.00 96.06 79 ASP A C 1
ATOM 634 O O . ASP A 1 79 ? -10.978 -7.984 -4.439 1.00 96.06 79 ASP A O 1
ATOM 638 N N . GLY A 1 80 ? -8.857 -8.660 -4.697 1.00 92.38 80 GLY A N 1
ATOM 639 C CA . GLY A 1 80 ? -9.192 -9.979 -5.239 1.00 92.38 80 GLY A CA 1
ATOM 640 C C . GLY A 1 80 ? -8.952 -11.151 -4.283 1.00 92.38 80 GLY A C 1
ATOM 641 O O . GLY A 1 80 ? -8.814 -11.003 -3.072 1.00 92.38 80 GLY A O 1
ATOM 642 N N . ASP A 1 81 ? -8.867 -12.347 -4.865 1.00 90.56 81 ASP A N 1
ATOM 643 C CA . ASP A 1 81 ? -8.586 -13.580 -4.128 1.00 90.56 81 ASP A CA 1
ATOM 644 C C . ASP A 1 81 ? -7.072 -13.790 -3.993 1.00 90.56 81 ASP A C 1
ATOM 646 O O . ASP A 1 81 ? -6.423 -14.391 -4.865 1.00 90.56 81 ASP A O 1
ATOM 650 N N . ALA A 1 82 ? -6.500 -13.263 -2.908 1.00 89.38 82 ALA A N 1
ATOM 651 C CA . ALA A 1 82 ? -5.117 -13.514 -2.520 1.00 89.38 82 ALA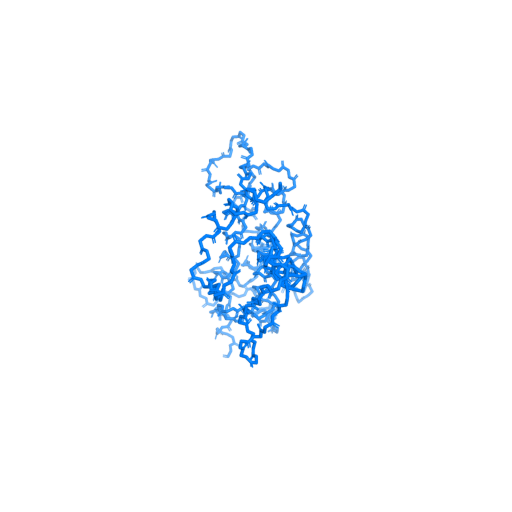 A CA 1
ATOM 652 C C . ALA A 1 82 ? -4.961 -14.878 -1.834 1.00 89.38 82 ALA A C 1
ATOM 654 O O . ALA A 1 82 ? -5.785 -15.304 -1.030 1.00 89.38 82 ALA A O 1
ATOM 655 N N . TRP A 1 83 ? -3.848 -15.561 -2.109 1.00 90.31 83 TRP A N 1
ATOM 656 C CA . TRP A 1 83 ? -3.536 -16.829 -1.441 1.00 90.31 83 TRP A CA 1
ATOM 657 C C . TRP A 1 83 ? -3.136 -16.641 0.033 1.00 90.31 83 TRP A C 1
ATOM 659 O O . TRP A 1 83 ? -3.378 -17.516 0.857 1.00 90.31 83 TRP A O 1
ATOM 669 N N . SER A 1 84 ? -2.554 -15.487 0.377 1.00 87.81 84 SER A N 1
ATOM 670 C CA . SER A 1 84 ? -2.080 -15.160 1.729 1.00 87.81 84 SER A CA 1
ATOM 671 C C . SER A 1 84 ? -3.198 -14.959 2.762 1.00 87.81 84 SER A C 1
ATOM 673 O O . SER A 1 84 ? -2.905 -14.844 3.949 1.00 87.81 84 SER A O 1
ATOM 675 N N . GLY A 1 85 ? -4.460 -14.886 2.332 1.00 91.62 85 GLY A N 1
ATOM 676 C CA . GLY A 1 85 ? -5.611 -14.575 3.176 1.00 91.62 85 GLY A CA 1
ATOM 677 C C . GLY A 1 85 ? -6.549 -13.571 2.502 1.00 91.62 85 GLY A C 1
ATOM 678 O O . GLY A 1 85 ? -6.451 -13.369 1.291 1.00 91.62 85 GLY A O 1
ATOM 679 N N . PRO A 1 86 ? -7.452 -12.931 3.266 1.00 93.81 86 PRO A N 1
ATOM 680 C CA . PRO A 1 86 ? -8.298 -11.866 2.741 1.00 93.81 86 PRO A CA 1
ATOM 681 C C . PRO A 1 86 ? -7.465 -10.748 2.105 1.00 93.81 86 PRO A C 1
ATOM 683 O O . PRO A 1 86 ? -6.376 -10.426 2.582 1.00 93.81 86 PRO A O 1
ATOM 686 N N . SER A 1 87 ? -7.998 -10.137 1.051 1.00 96.81 87 SER A N 1
ATOM 687 C CA . SER A 1 87 ? -7.410 -8.938 0.456 1.00 96.81 87 SER A CA 1
ATOM 688 C C . SER A 1 87 ? -7.451 -7.748 1.414 1.00 96.81 87 SER A C 1
ATOM 690 O O . SER A 1 87 ? -8.158 -7.758 2.430 1.00 96.81 87 SER A O 1
ATOM 692 N N . LEU A 1 88 ? -6.713 -6.691 1.080 1.00 97.88 88 LEU A N 1
ATOM 693 C CA . LEU A 1 88 ? -6.720 -5.449 1.848 1.00 97.88 88 LEU A CA 1
ATOM 694 C C . LEU A 1 88 ? -8.136 -4.866 1.977 1.00 97.88 88 LEU A C 1
ATOM 696 O O . LEU A 1 88 ? -8.580 -4.570 3.085 1.00 97.88 88 LEU A O 1
ATOM 700 N N . GLN A 1 89 ? -8.878 -4.768 0.871 1.00 97.69 89 GLN A N 1
ATOM 701 C CA . GLN A 1 89 ? -10.255 -4.265 0.868 1.00 97.69 89 GLN A CA 1
ATOM 702 C C . GLN A 1 89 ? -11.190 -5.146 1.704 1.00 97.69 89 GLN A C 1
ATOM 704 O O . GLN A 1 89 ? -11.964 -4.627 2.508 1.00 97.69 89 GLN A O 1
ATOM 709 N N . ALA A 1 90 ? -11.084 -6.474 1.587 1.00 96.75 90 ALA A N 1
ATOM 710 C CA . ALA A 1 90 ? -11.863 -7.389 2.420 1.00 96.75 90 ALA A CA 1
ATOM 711 C C . ALA A 1 90 ? -11.525 -7.238 3.916 1.00 96.75 90 ALA A C 1
ATOM 713 O O . ALA A 1 90 ? -12.411 -7.311 4.766 1.00 96.75 90 ALA A O 1
ATOM 714 N N . THR A 1 91 ? -10.257 -6.977 4.241 1.00 97.62 91 THR A N 1
ATOM 715 C CA . THR A 1 91 ? -9.785 -6.771 5.619 1.00 97.62 91 THR A CA 1
ATOM 716 C C . THR A 1 91 ? -10.303 -5.461 6.220 1.00 97.62 91 THR A C 1
ATOM 718 O O . THR A 1 91 ? -10.638 -5.422 7.405 1.00 97.62 91 THR A O 1
ATOM 721 N N . LEU A 1 92 ? -10.422 -4.400 5.417 1.00 97.94 92 LEU A N 1
ATOM 722 C CA . LEU A 1 92 ? -10.913 -3.084 5.848 1.00 97.94 92 LEU A CA 1
ATOM 723 C C . LEU A 1 92 ? -12.446 -2.968 5.860 1.00 97.94 92 LEU A C 1
ATOM 725 O O . LEU A 1 92 ? -12.993 -2.069 6.497 1.00 97.94 92 LEU A O 1
ATOM 729 N N . ALA A 1 93 ? -13.159 -3.887 5.206 1.00 97.12 93 ALA A N 1
ATOM 730 C CA . ALA A 1 93 ? -14.611 -3.828 5.065 1.00 97.12 93 ALA A CA 1
ATOM 731 C C . ALA A 1 93 ? -15.343 -3.729 6.419 1.00 97.12 93 ALA A C 1
ATOM 733 O O . ALA A 1 93 ? -15.241 -4.613 7.274 1.00 97.12 93 ALA A O 1
ATOM 734 N N . GLY A 1 94 ? -16.116 -2.658 6.610 1.00 97.06 94 GLY A N 1
ATOM 735 C CA . GLY A 1 94 ? -16.919 -2.434 7.818 1.00 97.06 94 GLY A CA 1
ATOM 736 C C . GLY A 1 94 ? -16.149 -1.921 9.040 1.00 97.06 94 GLY A C 1
ATOM 737 O O . GLY A 1 94 ? -16.748 -1.822 10.106 1.00 97.06 94 GLY A O 1
ATOM 738 N N . ILE A 1 95 ? -14.859 -1.591 8.909 1.00 98.38 95 ILE A N 1
ATOM 739 C CA . ILE A 1 95 ? -14.126 -0.869 9.956 1.00 98.38 95 ILE A CA 1
ATOM 740 C C . ILE A 1 95 ? -14.641 0.572 10.019 1.00 98.38 95 ILE A C 1
ATOM 742 O O . ILE A 1 95 ? -14.619 1.274 9.007 1.00 98.38 95 ILE A O 1
ATOM 746 N N . THR A 1 96 ? -15.077 1.010 11.200 1.00 98.31 96 THR A N 1
ATOM 747 C CA . THR A 1 96 ? -15.492 2.402 11.448 1.00 98.31 96 THR A CA 1
ATOM 748 C C . THR A 1 96 ? -14.289 3.307 11.695 1.00 98.31 96 THR A C 1
ATOM 750 O O . THR A 1 96 ? -13.233 2.831 12.111 1.00 98.31 96 THR A O 1
ATOM 753 N N . ALA A 1 97 ? -14.449 4.622 11.539 1.00 98.50 97 ALA A N 1
ATOM 754 C CA . ALA A 1 97 ? -13.402 5.590 11.880 1.00 98.50 97 ALA A CA 1
ATOM 755 C C . ALA A 1 97 ? -12.876 5.444 13.322 1.00 98.50 97 ALA A C 1
ATOM 757 O O . ALA A 1 97 ? -11.670 5.517 13.555 1.00 98.50 97 ALA A O 1
ATOM 758 N N . ALA A 1 98 ? -13.762 5.170 14.286 1.00 97.56 98 ALA A N 1
ATOM 759 C CA . ALA A 1 98 ? -13.379 4.968 15.684 1.00 97.56 98 ALA A CA 1
ATOM 760 C C . ALA A 1 98 ? -12.505 3.716 15.874 1.00 97.56 98 ALA A C 1
ATOM 762 O O . ALA A 1 98 ? -11.525 3.754 16.612 1.00 97.56 98 ALA A O 1
ATOM 763 N N . GLN A 1 99 ? -12.830 2.616 15.188 1.00 98.06 99 GLN A N 1
ATOM 764 C CA . GLN A 1 99 ? -12.001 1.406 15.185 1.00 98.06 99 GLN A CA 1
ATOM 765 C C . GLN A 1 99 ? -10.685 1.631 14.433 1.00 98.06 99 GLN A C 1
ATOM 767 O O . GLN A 1 99 ? -9.641 1.149 14.866 1.00 98.06 99 GLN A O 1
ATOM 772 N N . ALA A 1 100 ? -10.725 2.376 13.324 1.00 98.44 100 ALA A N 1
ATOM 773 C CA . ALA A 1 100 ? -9.555 2.673 12.512 1.00 98.44 100 ALA A CA 1
ATOM 774 C C . ALA A 1 100 ? -8.509 3.482 13.294 1.00 98.44 100 ALA A C 1
ATOM 776 O O . ALA A 1 100 ? -7.318 3.185 13.210 1.00 98.44 100 ALA A O 1
ATOM 777 N N . ALA A 1 101 ? -8.961 4.476 14.065 1.00 97.81 101 ALA A N 1
ATOM 778 C CA . ALA A 1 101 ? -8.116 5.364 14.862 1.00 97.81 101 ALA A CA 1
ATOM 779 C C . ALA A 1 101 ? -7.675 4.770 16.212 1.00 97.81 101 ALA A C 1
ATOM 781 O O . ALA A 1 101 ? -6.843 5.363 16.892 1.00 97.81 101 ALA A O 1
ATOM 782 N N . ALA A 1 102 ? -8.235 3.634 16.633 1.00 97.00 102 ALA A N 1
ATOM 783 C CA . ALA A 1 102 ? -7.909 3.033 17.919 1.00 97.00 102 ALA A CA 1
ATOM 784 C C . ALA A 1 102 ? -6.551 2.305 17.902 1.00 97.00 102 ALA A C 1
ATOM 786 O O . ALA A 1 102 ? -6.160 1.692 16.907 1.00 97.00 102 ALA A O 1
ATOM 787 N N . HIS A 1 103 ? -5.883 2.286 19.061 1.00 97.06 103 HIS A N 1
ATOM 788 C CA . HIS A 1 103 ? -4.641 1.541 19.311 1.00 97.06 103 HIS A CA 1
ATOM 789 C C . HIS A 1 103 ? -4.897 0.389 20.298 1.00 97.06 103 HIS A C 1
ATOM 791 O O . HIS A 1 103 ? -4.535 0.485 21.472 1.00 97.06 103 HIS A O 1
ATOM 797 N N . PRO A 1 104 ? -5.545 -0.711 19.867 1.00 95.62 104 PRO A N 1
ATOM 798 C CA . PRO A 1 104 ? -5.881 -1.823 20.760 1.00 95.62 104 PRO A CA 1
ATOM 799 C C . PRO A 1 104 ? -4.649 -2.609 21.237 1.00 95.62 104 PRO A C 1
ATOM 801 O O . PRO A 1 104 ? -4.728 -3.343 22.220 1.00 95.62 104 PRO A O 1
ATOM 804 N N . LEU A 1 105 ? -3.514 -2.466 20.547 1.00 95.44 105 LEU A N 1
ATOM 805 C CA . LEU A 1 105 ? -2.239 -3.073 20.906 1.00 95.44 105 LEU A CA 1
ATOM 806 C C . LEU A 1 105 ? -1.210 -1.973 21.177 1.00 95.44 105 LEU A C 1
ATOM 808 O O . LEU A 1 105 ? -0.882 -1.182 20.295 1.00 95.44 105 LEU A O 1
ATOM 812 N N . VAL A 1 106 ? -0.684 -1.943 22.402 1.00 94.62 106 VAL A N 1
ATOM 813 C CA . VAL A 1 106 ? 0.316 -0.954 22.824 1.00 94.62 106 VAL A CA 1
ATOM 814 C C . VAL A 1 106 ? 1.581 -1.083 21.975 1.00 94.62 106 VAL A C 1
ATOM 816 O O . VAL A 1 106 ? 2.126 -2.175 21.826 1.00 94.62 106 VAL A O 1
ATOM 819 N N . GLY A 1 107 ? 2.058 0.045 21.445 1.00 93.81 107 GLY A N 1
ATOM 820 C CA . GLY A 1 107 ? 3.273 0.115 20.627 1.00 93.81 107 GLY A CA 1
ATOM 821 C C . GLY A 1 107 ? 3.093 -0.321 19.170 1.00 93.81 107 GLY A C 1
ATOM 822 O O . GLY A 1 107 ? 4.060 -0.275 18.415 1.00 93.81 107 GLY A O 1
ATOM 823 N N . ALA A 1 108 ? 1.888 -0.729 18.763 1.00 95.81 108 ALA A N 1
ATOM 824 C CA . ALA A 1 108 ? 1.560 -0.972 17.364 1.00 95.81 108 ALA A CA 1
ATOM 825 C C . ALA A 1 108 ? 0.911 0.262 16.731 1.00 95.81 108 ALA A C 1
ATOM 827 O O . ALA A 1 108 ? 0.243 1.041 17.412 1.00 95.81 108 ALA A O 1
ATOM 828 N N . HIS A 1 109 ? 1.065 0.390 15.415 1.00 97.81 109 HIS A N 1
ATOM 829 C CA . HIS A 1 109 ? 0.318 1.369 14.637 1.00 97.81 109 HIS A CA 1
ATOM 830 C C . HIS A 1 109 ? -1.181 1.053 14.626 1.00 97.81 109 HIS A C 1
ATOM 832 O O . HIS A 1 109 ? -1.577 -0.118 14.653 1.00 97.81 109 HIS A O 1
ATOM 838 N N . SER A 1 110 ? -2.013 2.091 14.560 1.00 98.31 110 SER A N 1
ATOM 839 C CA . SER A 1 110 ? -3.454 1.936 14.340 1.00 98.31 110 SER A CA 1
ATOM 840 C C . SER A 1 110 ? -3.752 1.452 12.917 1.00 98.31 110 SER A C 1
ATOM 842 O O . SER A 1 110 ? -2.908 1.498 12.016 1.00 98.31 110 SER A O 1
ATOM 844 N N . ILE A 1 111 ? -4.986 0.999 12.683 1.00 98.69 111 ILE A N 1
ATOM 845 C CA . ILE A 1 111 ? -5.436 0.615 11.337 1.00 98.69 111 ILE A CA 1
ATOM 846 C C . ILE A 1 111 ? -5.327 1.809 10.375 1.00 98.69 111 ILE A C 1
ATOM 848 O O . ILE A 1 111 ? -4.881 1.642 9.239 1.00 98.69 111 ILE A O 1
ATOM 852 N N . TRP A 1 112 ? -5.700 3.009 10.825 1.00 98.69 112 TRP A N 1
ATOM 853 C CA . TRP A 1 112 ? -5.665 4.215 9.999 1.00 98.69 112 TRP A CA 1
ATOM 854 C C . TRP A 1 112 ? -4.229 4.613 9.640 1.00 98.69 112 TRP A C 1
ATOM 856 O O . TRP A 1 112 ? -3.952 4.897 8.475 1.00 98.69 112 TRP A O 1
ATOM 866 N N . GLU A 1 113 ? -3.298 4.545 10.596 1.00 98.69 113 GLU A N 1
ATOM 867 C CA . GLU A 1 113 ? -1.867 4.789 10.354 1.00 98.69 113 GLU A CA 1
ATOM 868 C C . GLU A 1 113 ? -1.298 3.822 9.309 1.00 98.69 113 GLU A C 1
ATOM 870 O O . GLU A 1 113 ? -0.616 4.249 8.380 1.00 98.69 113 GLU A O 1
ATOM 875 N N . ILE A 1 114 ? -1.628 2.528 9.397 1.00 98.81 114 ILE A N 1
ATOM 876 C CA . ILE A 1 114 ? -1.170 1.529 8.418 1.00 98.81 11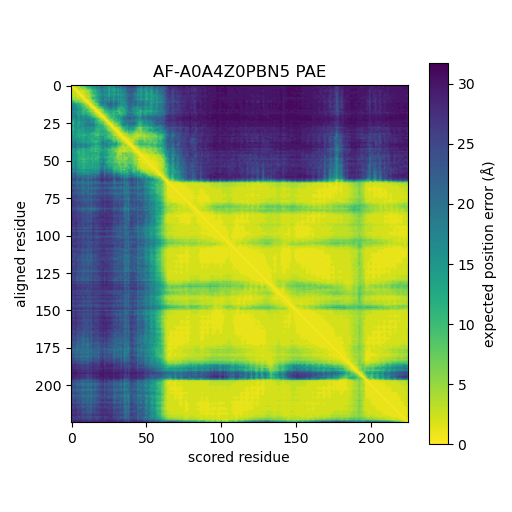4 ILE A CA 1
ATOM 877 C C . ILE A 1 114 ? -1.755 1.804 7.025 1.00 98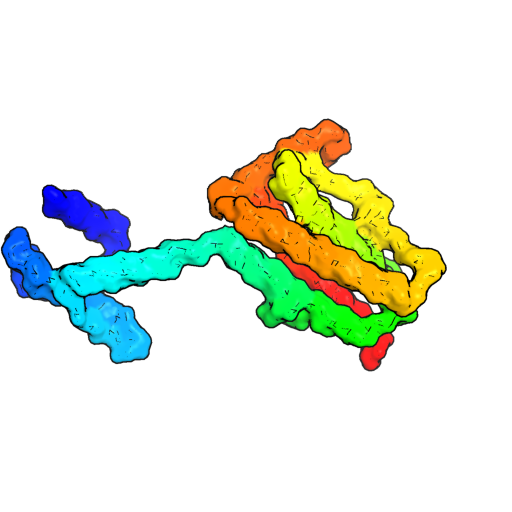.81 114 ILE A C 1
ATOM 879 O O . ILE A 1 114 ? -1.061 1.641 6.022 1.00 98.81 114 ILE A O 1
ATOM 883 N N . VAL A 1 115 ? -3.012 2.241 6.926 1.00 98.81 115 VAL A N 1
ATOM 884 C CA . VAL A 1 115 ? -3.614 2.600 5.631 1.00 98.81 115 VAL A CA 1
ATOM 885 C C . VAL A 1 115 ? -2.951 3.834 5.015 1.00 98.81 115 VAL A C 1
ATOM 887 O O . VAL A 1 115 ? -2.693 3.838 3.809 1.00 98.81 115 VAL A O 1
ATOM 890 N N . LEU A 1 116 ? -2.627 4.849 5.820 1.00 98.62 116 LEU A N 1
ATOM 891 C CA . LEU A 1 116 ? -1.876 6.024 5.363 1.00 98.62 116 LEU A CA 1
ATOM 892 C C . LEU A 1 116 ? -0.461 5.640 4.911 1.00 98.62 116 LEU A C 1
ATOM 894 O O . LEU A 1 116 ? -0.020 6.069 3.846 1.00 98.62 116 LEU A O 1
ATOM 898 N N . HIS A 1 117 ? 0.209 4.766 5.660 1.00 98.56 117 HIS A N 1
ATOM 899 C CA . HIS A 1 117 ? 1.518 4.224 5.305 1.00 98.56 117 HIS A CA 1
ATOM 900 C C . HIS A 1 117 ? 1.496 3.461 3.973 1.00 98.56 117 HIS A C 1
ATOM 902 O O . HIS A 1 117 ? 2.336 3.691 3.100 1.00 98.56 117 HIS A O 1
ATOM 908 N N . LEU A 1 118 ? 0.499 2.591 3.772 1.00 98.69 118 LEU A N 1
ATOM 909 C CA . LEU A 1 118 ? 0.298 1.900 2.499 1.00 98.69 118 LEU A CA 1
ATOM 910 C C . LEU A 1 118 ? 0.118 2.899 1.356 1.00 98.69 118 LEU A C 1
ATOM 912 O O . LEU A 1 118 ? 0.788 2.766 0.336 1.00 98.69 118 LEU A O 1
ATOM 916 N N . HIS A 1 119 ? -0.724 3.920 1.535 1.00 98.69 119 HIS A N 1
ATOM 917 C CA . HIS A 1 119 ? -0.910 4.975 0.539 1.00 98.69 119 HIS A CA 1
ATOM 918 C C . HIS A 1 119 ? 0.415 5.670 0.182 1.00 98.69 119 HIS A C 1
ATOM 920 O O . HIS A 1 119 ? 0.740 5.765 -1.004 1.00 98.69 119 HIS A O 1
ATOM 926 N N . THR A 1 120 ? 1.215 6.080 1.176 1.00 98.12 120 THR A N 1
ATOM 927 C CA . THR A 1 120 ? 2.546 6.667 0.942 1.00 98.12 120 THR A CA 1
ATOM 928 C C . THR A 1 120 ? 3.408 5.757 0.071 1.00 98.12 120 THR A C 1
ATOM 930 O O . THR A 1 120 ? 3.986 6.215 -0.917 1.00 98.12 120 THR A O 1
ATOM 933 N N . TRP A 1 121 ? 3.499 4.465 0.392 1.00 97.69 121 TRP A N 1
ATOM 934 C CA . TRP A 1 121 ? 4.360 3.555 -0.363 1.00 97.69 121 TRP A CA 1
ATOM 935 C C . TRP A 1 121 ? 3.861 3.274 -1.779 1.00 97.69 121 TRP A C 1
ATOM 937 O O . TRP A 1 121 ? 4.692 3.155 -2.682 1.00 97.69 121 TRP A O 1
ATOM 947 N N . LEU A 1 122 ? 2.545 3.235 -2.019 1.00 98.31 122 LEU A N 1
ATOM 948 C CA . LEU A 1 122 ? 2.016 3.150 -3.386 1.00 98.31 122 LEU A CA 1
ATOM 949 C C . LEU A 1 122 ? 2.454 4.365 -4.218 1.00 98.31 122 LEU A C 1
ATOM 951 O O . LEU A 1 122 ? 2.956 4.189 -5.330 1.00 98.31 122 LEU A O 1
ATOM 955 N N . GLU A 1 123 ? 2.354 5.573 -3.660 1.00 97.75 123 GLU A N 1
ATOM 956 C CA . GLU A 1 123 ? 2.763 6.810 -4.335 1.00 97.75 123 GLU A CA 1
ATOM 957 C C . GLU A 1 123 ? 4.275 6.888 -4.569 1.00 97.75 123 GLU A C 1
ATOM 959 O O . GLU A 1 123 ? 4.723 7.251 -5.660 1.00 97.75 123 GLU A O 1
ATOM 964 N N . ILE A 1 124 ? 5.086 6.506 -3.580 1.00 94.88 124 ILE A N 1
ATOM 965 C CA . ILE A 1 124 ? 6.545 6.465 -3.724 1.00 94.88 124 ILE A CA 1
ATOM 966 C C . ILE A 1 124 ? 6.952 5.473 -4.811 1.00 94.88 124 ILE A C 1
ATOM 968 O O . ILE A 1 124 ? 7.758 5.821 -5.675 1.00 94.88 124 ILE A O 1
ATOM 972 N N . VAL A 1 125 ? 6.393 4.258 -4.815 1.00 95.88 125 VAL A N 1
ATOM 973 C CA . VAL A 1 125 ? 6.710 3.276 -5.859 1.00 95.88 125 VAL A CA 1
ATOM 974 C C . VAL A 1 125 ? 6.259 3.779 -7.225 1.00 95.88 125 VAL A C 1
ATOM 976 O O . VAL A 1 125 ? 7.057 3.739 -8.157 1.00 95.88 125 VAL A O 1
ATOM 979 N N . ARG A 1 126 ? 5.043 4.321 -7.352 1.00 97.44 126 ARG A N 1
ATOM 980 C CA . ARG A 1 126 ? 4.554 4.901 -8.611 1.00 97.44 126 ARG A CA 1
ATOM 981 C C . ARG A 1 126 ? 5.516 5.968 -9.146 1.00 97.44 126 ARG A C 1
ATOM 983 O O . ARG A 1 126 ? 5.959 5.871 -10.288 1.00 97.44 126 ARG A O 1
ATOM 990 N N . ARG A 1 127 ? 5.925 6.921 -8.301 1.00 94.75 127 ARG A N 1
ATOM 991 C CA . ARG A 1 127 ? 6.897 7.968 -8.661 1.00 94.75 127 ARG A CA 1
ATOM 992 C C . ARG A 1 127 ? 8.246 7.386 -9.086 1.00 94.75 127 ARG A C 1
ATOM 994 O O . ARG A 1 127 ? 8.795 7.834 -10.086 1.00 94.75 127 ARG A O 1
ATOM 1001 N N . ARG A 1 128 ? 8.762 6.362 -8.390 1.00 93.31 128 ARG A N 1
ATOM 1002 C CA . ARG A 1 128 ? 9.998 5.658 -8.794 1.00 93.31 128 ARG A CA 1
ATOM 1003 C C . ARG A 1 128 ? 9.881 5.061 -10.197 1.00 93.31 128 ARG A C 1
ATOM 1005 O O . ARG A 1 128 ? 10.831 5.156 -10.970 1.00 93.31 128 ARG A O 1
ATOM 1012 N N . LEU A 1 129 ? 8.740 4.453 -10.535 1.00 94.31 129 LEU A N 1
ATOM 1013 C CA . LEU A 1 129 ? 8.517 3.864 -11.861 1.00 94.31 129 LEU A CA 1
ATOM 1014 C C . LEU A 1 129 ? 8.489 4.932 -12.962 1.00 94.31 129 LEU A C 1
ATOM 1016 O O . LEU A 1 129 ? 9.074 4.723 -14.027 1.00 94.31 129 LEU A O 1
ATOM 1020 N N . GLU A 1 130 ? 7.842 6.066 -12.686 1.00 94.00 130 GLU A N 1
ATOM 1021 C CA . GLU A 1 130 ? 7.666 7.178 -13.624 1.00 94.00 130 GLU A CA 1
ATOM 1022 C C . GLU A 1 130 ? 8.955 7.968 -13.862 1.00 94.00 130 GLU A C 1
ATOM 1024 O O . GLU A 1 130 ? 9.265 8.299 -15.005 1.00 94.00 130 GLU A O 1
ATOM 1029 N N . THR A 1 131 ? 9.720 8.263 -12.807 1.00 92.88 131 THR A N 1
ATOM 1030 C CA . THR A 1 131 ? 10.931 9.094 -12.917 1.00 92.88 131 THR A CA 1
ATOM 1031 C C . THR A 1 131 ? 12.214 8.285 -13.070 1.00 92.88 131 THR A C 1
ATOM 1033 O O . THR A 1 131 ? 13.258 8.857 -13.366 1.00 92.88 131 THR A O 1
ATOM 1036 N N . ASN A 1 132 ? 12.162 6.968 -12.843 1.00 90.94 132 ASN A N 1
ATOM 1037 C CA . ASN A 1 132 ? 13.336 6.100 -12.725 1.00 90.94 132 ASN A CA 1
ATOM 1038 C C . ASN A 1 132 ? 14.363 6.594 -11.685 1.00 90.94 132 ASN A C 1
ATOM 1040 O O . ASN A 1 132 ? 15.565 6.407 -11.849 1.00 90.94 132 ASN A O 1
ATOM 1044 N N . THR A 1 133 ? 13.906 7.239 -10.612 1.00 89.06 133 THR A N 1
ATOM 1045 C CA . THR A 1 133 ? 14.776 7.802 -9.567 1.00 89.06 133 THR A CA 1
ATOM 1046 C C . THR A 1 133 ? 14.583 7.057 -8.257 1.00 89.06 133 THR A C 1
ATOM 1048 O O . THR A 1 133 ? 13.458 6.710 -7.894 1.00 89.06 133 THR A O 1
ATOM 1051 N N . LEU A 1 134 ? 15.663 6.848 -7.507 1.00 86.19 134 LEU A N 1
ATOM 1052 C CA . LEU A 1 134 ? 15.602 6.322 -6.151 1.00 86.19 134 LEU A CA 1
ATOM 1053 C C . LEU A 1 134 ? 15.121 7.420 -5.192 1.00 86.19 134 LEU A C 1
ATOM 1055 O O . LEU A 1 134 ? 15.912 8.185 -4.653 1.00 86.19 134 LEU A O 1
ATOM 1059 N N . LEU A 1 135 ? 13.804 7.487 -5.015 1.00 85.38 135 LEU A N 1
ATOM 1060 C CA . LEU A 1 135 ? 13.112 8.406 -4.105 1.00 85.38 135 LEU A CA 1
ATOM 1061 C C . LEU A 1 135 ? 12.622 7.648 -2.879 1.00 85.38 135 LEU A C 1
ATOM 1063 O O . LEU A 1 135 ? 12.259 6.487 -3.006 1.00 85.38 135 LEU A O 1
ATOM 1067 N N . GLY A 1 136 ? 12.455 8.269 -1.727 1.00 85.06 136 GLY A N 1
ATOM 1068 C CA . GLY A 1 136 ? 11.576 7.691 -0.714 1.00 85.06 136 GLY A CA 1
ATOM 1069 C C . GLY A 1 136 ? 11.121 8.716 0.299 1.00 85.06 136 GLY A C 1
ATOM 1070 O O . GLY A 1 136 ? 11.530 9.873 0.197 1.00 85.06 136 GLY A O 1
ATOM 1071 N N . PRO A 1 137 ? 10.235 8.303 1.211 1.00 87.75 137 PRO A N 1
ATOM 1072 C CA . PRO A 1 137 ? 9.593 9.240 2.108 1.00 87.75 137 PRO A CA 1
ATOM 1073 C C . PRO A 1 137 ? 10.584 9.730 3.169 1.00 87.75 137 PRO A C 1
ATOM 1075 O O . PRO A 1 137 ? 11.483 8.988 3.576 1.00 87.75 137 PRO A O 1
ATOM 1078 N N . THR A 1 138 ? 10.407 10.966 3.630 1.00 87.25 138 THR A N 1
ATOM 1079 C CA . THR A 1 138 ? 10.899 11.379 4.953 1.00 87.25 138 THR A CA 1
ATOM 1080 C C . THR A 1 138 ? 10.192 10.578 6.052 1.00 87.25 138 THR A C 1
ATOM 1082 O O . THR A 1 138 ? 9.193 9.908 5.787 1.00 87.25 138 THR A O 1
ATOM 1085 N N . ASP A 1 139 ? 10.671 10.638 7.296 1.00 82.81 139 ASP A N 1
ATOM 1086 C CA . ASP A 1 139 ? 10.027 9.911 8.400 1.00 82.81 139 ASP A CA 1
ATOM 1087 C C . ASP A 1 139 ? 8.555 10.332 8.591 1.00 82.81 139 ASP A C 1
ATOM 1089 O O . ASP A 1 139 ? 7.683 9.469 8.719 1.00 82.81 139 ASP A O 1
ATOM 1093 N N . ASP A 1 140 ? 8.266 11.635 8.494 1.00 87.69 140 ASP A N 1
ATOM 1094 C CA . ASP A 1 140 ? 6.906 12.187 8.591 1.00 87.69 140 ASP A CA 1
ATOM 1095 C C . ASP A 1 140 ? 6.023 11.791 7.395 1.00 87.69 140 ASP A C 1
ATOM 1097 O O . ASP A 1 140 ? 4.822 11.567 7.541 1.00 87.69 140 ASP A O 1
ATOM 1101 N N . GLU A 1 141 ? 6.601 11.679 6.195 1.00 91.25 141 GLU A N 1
ATOM 1102 C CA . GLU A 1 141 ? 5.881 11.192 5.013 1.00 91.25 141 GLU A CA 1
ATOM 1103 C C . GLU A 1 141 ? 5.623 9.682 5.088 1.00 91.25 141 GLU A C 1
ATOM 1105 O O . GLU A 1 141 ? 4.607 9.205 4.579 1.00 91.25 141 GLU A O 1
ATOM 1110 N N . ASN A 1 142 ? 6.536 8.923 5.705 1.00 93.06 142 ASN A N 1
ATOM 1111 C CA . ASN A 1 142 ? 6.468 7.467 5.805 1.00 93.06 142 ASN A CA 1
ATOM 1112 C C . ASN A 1 142 ? 5.298 7.030 6.688 1.00 93.06 142 ASN A C 1
ATOM 1114 O O . ASN A 1 142 ? 4.610 6.067 6.357 1.00 93.06 142 ASN A O 1
ATOM 1118 N N . TRP A 1 143 ? 5.051 7.761 7.775 1.00 96.25 143 TRP A N 1
ATOM 1119 C CA . TRP A 1 143 ? 3.925 7.545 8.681 1.00 96.25 143 TRP A CA 1
ATOM 1120 C C . TRP A 1 143 ? 3.146 8.848 8.883 1.00 96.25 143 TRP A C 1
ATOM 1122 O O . TRP A 1 143 ? 3.283 9.487 9.929 1.00 96.25 143 TRP A O 1
ATOM 1132 N N . PRO A 1 144 ? 2.314 9.248 7.901 1.00 95.44 144 PRO A N 1
ATOM 1133 C CA . PRO A 1 144 ? 1.533 10.469 8.012 1.00 95.44 144 PRO A CA 1
ATOM 1134 C C . PRO A 1 144 ? 0.611 10.420 9.236 1.00 95.44 144 PRO A C 1
ATOM 1136 O O . PRO A 1 144 ? 0.044 9.361 9.532 1.00 95.44 144 PRO A O 1
ATOM 1139 N N . PRO A 1 145 ? 0.403 11.550 9.931 1.00 94.88 145 PRO A N 1
ATOM 1140 C CA . PRO A 1 145 ? -0.488 11.582 11.079 1.00 94.88 145 PRO A CA 1
ATOM 1141 C C . PRO A 1 145 ? -1.933 11.304 10.654 1.00 94.88 145 PRO A C 1
ATOM 1143 O O . PRO A 1 145 ? -2.405 11.778 9.616 1.00 94.88 145 PRO A O 1
ATOM 1146 N N . VAL A 1 146 ? -2.664 10.578 11.502 1.00 95.94 146 VAL A N 1
ATOM 1147 C CA . VAL A 1 146 ? -4.124 10.460 11.389 1.00 95.94 146 VAL A CA 1
ATOM 1148 C C . VAL A 1 146 ? -4.743 11.861 11.493 1.00 95.94 146 VAL A C 1
ATOM 1150 O O . VAL A 1 146 ? -4.253 12.680 12.279 1.00 95.94 146 VAL A O 1
ATOM 1153 N N . PRO A 1 147 ? -5.809 12.172 10.728 1.00 93.75 147 PRO A N 1
ATOM 1154 C CA . PRO A 1 147 ? -6.490 13.457 10.838 1.00 93.75 147 PRO A CA 1
ATOM 1155 C C . PRO A 1 147 ? -6.880 13.777 12.285 1.00 93.75 147 PRO A C 1
ATOM 1157 O O . PRO A 1 147 ? -7.412 12.923 12.992 1.00 93.75 147 PRO A O 1
ATOM 1160 N N . ALA A 1 148 ? -6.664 15.029 12.703 1.00 90.56 148 ALA A N 1
ATOM 1161 C CA . ALA A 1 148 ? -6.988 15.486 14.058 1.00 90.56 148 ALA A CA 1
ATOM 1162 C C . ALA A 1 148 ? -8.472 15.279 14.418 1.00 90.56 148 ALA A C 1
ATOM 1164 O O . ALA A 1 148 ? -8.806 15.062 15.581 1.00 90.56 148 ALA A O 1
ATOM 1165 N N . GLU A 1 149 ? -9.349 15.305 13.411 1.00 92.62 149 GLU A N 1
ATOM 1166 C CA . GLU A 1 149 ? -10.757 14.935 13.521 1.00 92.62 149 GLU A CA 1
ATOM 1167 C C . GLU A 1 149 ? -11.005 13.590 12.805 1.00 92.62 149 GLU A C 1
ATOM 1169 O O . GLU A 1 149 ? -11.282 13.575 11.598 1.00 92.62 149 GLU A O 1
ATOM 1174 N N . PRO A 1 150 ? -10.916 12.445 13.513 1.00 93.06 150 PRO A N 1
ATOM 1175 C CA . PRO A 1 150 ? -11.084 11.111 12.934 1.00 93.06 150 PRO A CA 1
ATOM 1176 C C . PRO A 1 150 ? -12.570 10.788 12.713 1.00 93.06 150 PRO A C 1
ATOM 1178 O O . PRO A 1 150 ? -13.167 9.940 13.375 1.00 93.06 150 PRO A O 1
ATOM 1181 N N . THR A 1 151 ? -13.199 11.515 11.792 1.00 98.38 151 THR A N 1
ATOM 1182 C CA . THR A 1 151 ? -14.607 11.331 11.420 1.00 98.38 151 THR A CA 1
ATOM 1183 C C . THR A 1 151 ? -14.777 10.201 10.406 1.00 98.38 151 THR A C 1
ATOM 1185 O O . THR A 1 151 ? -13.850 9.855 9.674 1.00 98.38 151 THR A O 1
ATOM 1188 N N . GLU A 1 152 ? -15.995 9.663 10.290 1.00 98.50 152 GLU A N 1
ATOM 1189 C CA . GLU A 1 152 ? -1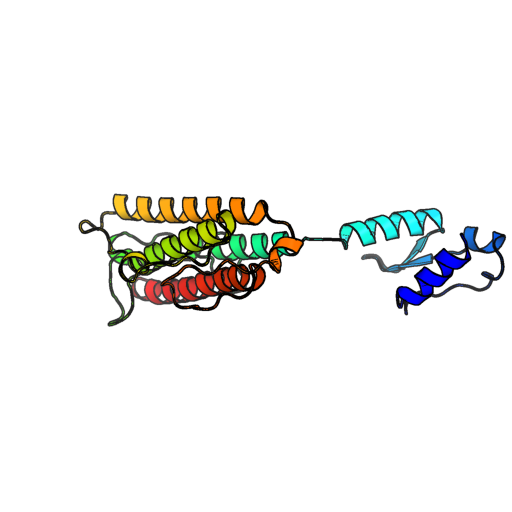6.305 8.667 9.254 1.00 98.50 152 GLU A CA 1
ATOM 1190 C C . GLU A 1 152 ? -16.058 9.216 7.842 1.00 98.50 152 GLU A C 1
ATOM 1192 O O . GLU A 1 152 ? -15.531 8.511 6.990 1.00 98.50 152 GLU A O 1
ATOM 1197 N N . ALA A 1 153 ? -16.341 10.499 7.600 1.00 98.38 153 ALA A N 1
ATOM 1198 C CA . ALA A 1 153 ? -16.066 11.132 6.311 1.00 98.38 153 ALA A CA 1
ATOM 1199 C C . ALA A 1 153 ? -14.561 11.162 5.990 1.00 98.38 153 ALA A C 1
ATOM 1201 O O . ALA A 1 153 ? -14.165 10.802 4.881 1.00 98.38 153 ALA A O 1
ATOM 1202 N N . ALA A 1 154 ? -13.722 11.531 6.965 1.00 98.38 154 ALA A N 1
ATOM 1203 C CA . ALA A 1 154 ? -12.270 11.517 6.807 1.00 98.38 154 ALA A CA 1
ATOM 1204 C C . ALA A 1 154 ? -11.747 10.093 6.560 1.00 98.38 154 ALA A C 1
ATOM 1206 O O . ALA A 1 154 ? -10.876 9.892 5.715 1.00 98.38 154 ALA A O 1
ATOM 1207 N N . TRP A 1 155 ? -12.316 9.094 7.240 1.00 98.62 155 TRP A N 1
ATOM 1208 C CA . TRP A 1 155 ? -11.933 7.697 7.049 1.00 98.62 155 TRP A CA 1
ATOM 1209 C C . TRP A 1 155 ? -12.269 7.186 5.646 1.00 98.62 155 TRP A C 1
ATOM 1211 O O . TRP A 1 155 ? -11.418 6.608 4.966 1.00 98.62 155 TRP A O 1
ATOM 1221 N N . GLN A 1 156 ? -13.487 7.452 5.171 1.00 98.44 156 GLN A N 1
ATOM 1222 C CA . GLN A 1 156 ? -13.894 7.108 3.808 1.00 98.44 156 GLN A CA 1
ATOM 1223 C C . GLN A 1 156 ? -13.020 7.816 2.763 1.00 98.44 156 GLN A C 1
ATOM 1225 O O . GLN A 1 156 ? -12.608 7.193 1.782 1.00 98.44 156 GLN A O 1
ATOM 1230 N N . GLN A 1 157 ? -12.659 9.082 2.998 1.00 98.50 157 GLN A N 1
ATOM 1231 C CA . GLN A 1 157 ? -11.734 9.816 2.136 1.00 98.50 157 GLN A CA 1
ATOM 1232 C C . GLN A 1 157 ? -10.344 9.164 2.097 1.00 98.50 157 GLN A C 1
ATOM 1234 O O . GLN A 1 157 ? -9.792 8.991 1.011 1.00 98.50 157 GLN A O 1
ATOM 1239 N N . THR A 1 158 ? -9.789 8.748 3.240 1.00 98.62 158 THR A N 1
ATOM 1240 C CA . THR A 1 158 ? -8.504 8.030 3.284 1.00 98.62 158 THR A CA 1
ATOM 1241 C C . THR A 1 158 ? -8.563 6.719 2.491 1.00 98.62 158 THR A C 1
ATOM 1243 O O . THR A 1 158 ? -7.665 6.435 1.696 1.00 98.62 158 THR A O 1
ATOM 1246 N N . GLN A 1 159 ? -9.634 5.931 2.634 1.00 98.69 159 GLN A N 1
ATOM 1247 C CA . GLN A 1 159 ? -9.804 4.699 1.853 1.00 98.69 159 GLN A CA 1
ATOM 1248 C C . GLN A 1 159 ? -9.937 4.975 0.347 1.00 98.69 159 GLN A C 1
ATOM 1250 O O . GLN A 1 159 ? -9.401 4.224 -0.472 1.00 98.69 159 GLN A O 1
ATOM 1255 N N . GLN A 1 160 ? -10.613 6.063 -0.033 1.00 98.62 160 GLN A N 1
ATOM 1256 C CA . GLN A 1 160 ? -10.723 6.488 -1.427 1.00 98.62 160 GLN A CA 1
ATOM 1257 C C . GLN A 1 160 ? -9.367 6.909 -2.007 1.00 98.62 160 GLN A C 1
ATOM 1259 O O . GLN A 1 160 ? -9.042 6.515 -3.126 1.00 98.62 160 GLN A O 1
ATOM 1264 N N . GLN A 1 161 ? -8.560 7.656 -1.252 1.00 98.62 161 GLN A N 1
ATOM 1265 C CA . GLN A 1 161 ? -7.204 8.042 -1.655 1.00 98.62 161 GLN A CA 1
ATOM 1266 C C . GLN A 1 161 ? -6.313 6.812 -1.848 1.00 98.62 161 GLN A C 1
ATOM 1268 O O . GLN A 1 161 ? -5.657 6.686 -2.879 1.00 98.62 161 GLN A O 1
ATOM 1273 N N . LEU A 1 162 ? -6.356 5.850 -0.918 1.00 98.75 162 LEU A N 1
ATOM 1274 C CA . LEU A 1 162 ? -5.636 4.584 -1.060 1.00 98.75 162 LEU A CA 1
ATOM 1275 C C . LEU A 1 162 ? -6.050 3.828 -2.336 1.00 98.75 162 LEU A C 1
ATOM 1277 O O . LEU A 1 162 ? -5.197 3.271 -3.026 1.00 98.75 162 LEU A O 1
ATOM 1281 N N . ARG A 1 163 ? -7.349 3.801 -2.664 1.00 98.62 163 ARG A N 1
ATOM 1282 C CA . ARG A 1 163 ? -7.856 3.179 -3.900 1.00 98.62 163 ARG A CA 1
ATOM 1283 C C . ARG A 1 163 ? -7.324 3.872 -5.146 1.00 98.62 163 ARG A C 1
ATOM 1285 O O . ARG A 1 163 ? -6.829 3.195 -6.041 1.00 98.62 163 ARG A O 1
ATOM 1292 N N . GLN A 1 164 ? -7.375 5.199 -5.181 1.00 98.69 164 GLN A N 1
ATOM 1293 C CA . GLN A 1 164 ? -6.861 5.980 -6.305 1.00 98.69 164 GLN A CA 1
ATOM 1294 C C . GLN A 1 164 ? -5.357 5.761 -6.502 1.00 98.69 164 GLN A C 1
ATOM 1296 O O . GLN A 1 164 ? -4.929 5.502 -7.624 1.00 98.69 164 GLN A O 1
ATOM 1301 N N . ALA A 1 165 ? -4.570 5.779 -5.423 1.00 98.69 165 ALA A N 1
ATOM 1302 C CA . ALA A 1 165 ? -3.137 5.490 -5.477 1.00 98.69 165 ALA A CA 1
ATOM 1303 C C . ALA A 1 165 ? -2.863 4.070 -6.010 1.00 98.69 165 ALA A C 1
ATOM 1305 O O . ALA A 1 165 ? -1.975 3.868 -6.840 1.00 98.69 165 ALA A O 1
ATOM 1306 N N . HIS A 1 166 ? -3.662 3.077 -5.600 1.00 98.62 166 HIS A N 1
ATOM 1307 C CA . HIS A 1 166 ? -3.553 1.713 -6.122 1.00 98.62 166 HIS A CA 1
ATOM 1308 C C . HIS A 1 166 ? -3.854 1.632 -7.625 1.00 98.62 166 HIS A C 1
ATOM 1310 O O . HIS A 1 166 ? -3.085 1.034 -8.375 1.00 98.62 166 HIS A O 1
ATOM 1316 N N . GLU A 1 167 ? -4.935 2.260 -8.087 1.00 98.44 167 GLU A N 1
ATOM 1317 C CA . GLU A 1 167 ? -5.307 2.291 -9.506 1.00 98.44 167 GLU A CA 1
ATOM 1318 C C . GLU A 1 167 ? -4.237 2.983 -10.365 1.00 98.44 167 GLU A C 1
ATOM 1320 O O . GLU A 1 167 ? -3.863 2.473 -11.425 1.00 98.44 167 GLU A O 1
ATOM 1325 N N . GLN A 1 168 ? -3.694 4.105 -9.887 1.00 98.50 168 GLN A N 1
ATOM 1326 C CA . GLN A 1 168 ? -2.623 4.838 -10.563 1.00 98.50 168 GLN A CA 1
ATOM 1327 C C . GLN A 1 168 ? -1.325 4.028 -10.624 1.00 98.50 168 GLN A C 1
ATOM 1329 O O . GLN A 1 168 ? -0.673 3.981 -11.668 1.00 98.50 168 GLN A O 1
ATOM 1334 N N . LEU A 1 169 ? -0.971 3.327 -9.544 1.00 98.50 169 LEU A N 1
ATOM 1335 C CA . LEU A 1 169 ? 0.155 2.400 -9.546 1.00 98.50 169 LEU A CA 1
ATOM 1336 C C . LEU A 1 169 ? -0.051 1.268 -10.562 1.00 98.50 169 LEU A C 1
ATOM 1338 O O . LEU A 1 169 ? 0.862 0.973 -11.332 1.00 98.50 169 LEU A O 1
ATOM 1342 N N . LEU A 1 170 ? -1.227 0.629 -10.592 1.00 98.25 170 LEU A N 1
ATOM 1343 C CA . LEU A 1 170 ? -1.512 -0.431 -11.565 1.00 98.25 170 LEU A CA 1
ATOM 1344 C C . LEU A 1 170 ? -1.390 0.083 -13.004 1.00 98.25 170 LEU A C 1
ATOM 1346 O O . LEU A 1 170 ? -0.868 -0.632 -13.858 1.00 98.25 170 LEU A O 1
ATOM 1350 N N . ALA A 1 171 ? -1.842 1.310 -13.273 1.00 97.56 171 ALA A N 1
ATOM 1351 C CA . ALA A 1 171 ? -1.689 1.944 -14.578 1.00 97.56 171 ALA A CA 1
ATOM 1352 C C . ALA A 1 171 ? -0.210 2.169 -14.936 1.00 97.56 171 ALA A C 1
ATOM 1354 O O . ALA A 1 171 ? 0.199 1.833 -16.048 1.00 97.56 171 ALA A O 1
ATOM 1355 N N . ALA A 1 172 ? 0.604 2.653 -13.991 1.00 97.19 172 ALA A N 1
ATOM 1356 C CA . ALA A 1 172 ? 2.044 2.823 -14.187 1.00 97.19 172 ALA A CA 1
ATOM 1357 C C . ALA A 1 172 ? 2.744 1.483 -14.480 1.00 97.19 172 ALA A C 1
ATOM 1359 O O . ALA A 1 172 ? 3.512 1.384 -15.436 1.00 97.19 172 ALA A O 1
ATOM 1360 N N . VAL A 1 173 ? 2.429 0.426 -13.722 1.00 97.19 173 VAL A N 1
ATOM 1361 C CA . VAL A 1 173 ? 2.991 -0.921 -13.934 1.00 97.19 173 VAL A CA 1
ATOM 1362 C C . VAL A 1 173 ? 2.539 -1.514 -15.272 1.00 97.19 173 VAL A C 1
ATOM 1364 O O . VAL A 1 173 ? 3.336 -2.142 -15.965 1.00 97.19 173 VAL A O 1
ATOM 1367 N N . ALA A 1 174 ? 1.287 -1.292 -15.679 1.00 95.38 174 ALA A N 1
ATOM 1368 C CA . ALA A 1 174 ? 0.771 -1.756 -16.968 1.00 95.38 174 ALA A CA 1
ATOM 1369 C C . ALA A 1 174 ? 1.428 -1.074 -18.180 1.00 95.38 174 ALA A C 1
ATOM 1371 O O . ALA A 1 174 ? 1.386 -1.630 -19.278 1.00 95.38 174 ALA A O 1
ATOM 1372 N N . GLY A 1 175 ? 2.039 0.098 -17.987 1.00 92.75 175 GLY A N 1
ATOM 1373 C CA . GLY A 1 175 ? 2.821 0.792 -19.011 1.00 92.75 175 GLY A CA 1
ATOM 1374 C C . GLY A 1 175 ? 4.218 0.208 -19.252 1.00 92.75 175 GLY A C 1
ATOM 1375 O O . GLY A 1 175 ? 4.862 0.592 -20.227 1.00 92.75 175 GLY A O 1
ATOM 1376 N N . LEU A 1 176 ? 4.687 -0.708 -18.397 1.00 93.38 176 LEU A N 1
ATOM 1377 C CA . LEU A 1 176 ? 6.026 -1.294 -18.482 1.00 93.38 176 LEU A CA 1
ATOM 1378 C C . LEU A 1 176 ? 6.092 -2.488 -19.445 1.00 93.38 176 LEU A C 1
ATOM 1380 O O . LEU A 1 176 ? 5.123 -3.219 -19.675 1.00 93.38 176 LEU A O 1
ATOM 1384 N N . TYR A 1 177 ? 7.294 -2.739 -19.954 1.00 92.31 177 TYR A N 1
ATOM 1385 C CA . TYR A 1 177 ? 7.677 -3.963 -20.644 1.00 92.31 177 TYR A CA 1
ATOM 1386 C C . TYR A 1 177 ? 8.514 -4.856 -19.721 1.00 92.31 177 TYR A C 1
ATOM 1388 O O . TYR A 1 177 ? 9.180 -4.377 -18.811 1.00 92.31 177 TYR A O 1
ATOM 1396 N N . ASP A 1 178 ? 8.562 -6.165 -19.993 1.00 94.25 178 ASP A N 1
ATOM 1397 C CA . ASP A 1 178 ? 9.386 -7.093 -19.198 1.00 94.25 178 ASP A CA 1
ATOM 1398 C C . ASP A 1 178 ? 10.878 -6.708 -19.201 1.00 94.25 178 ASP A C 1
ATOM 1400 O O . ASP A 1 178 ? 11.576 -6.974 -18.233 1.00 94.25 178 ASP A O 1
ATOM 1404 N N . ALA A 1 179 ? 11.369 -6.036 -20.249 1.00 92.56 179 ALA A N 1
ATOM 1405 C CA . ALA A 1 179 ? 12.744 -5.534 -20.294 1.00 92.56 179 ALA A CA 1
ATOM 1406 C C . ALA A 1 179 ? 13.017 -4.416 -19.267 1.00 92.56 179 ALA A C 1
ATOM 1408 O O . ALA A 1 179 ? 14.159 -4.235 -18.852 1.00 92.56 179 ALA A O 1
ATOM 1409 N N . AS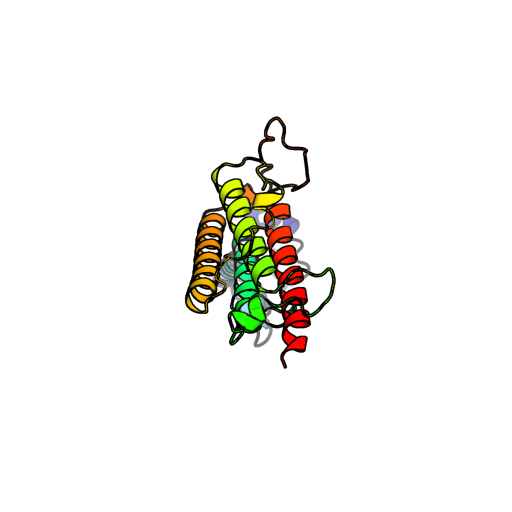P A 1 180 ? 11.982 -3.692 -18.828 1.00 93.75 180 ASP A N 1
ATOM 1410 C CA . ASP A 1 180 ? 12.106 -2.646 -17.810 1.00 93.75 180 ASP A CA 1
ATOM 1411 C C . ASP A 1 180 ? 12.273 -3.237 -16.403 1.00 93.75 180 ASP A C 1
ATOM 1413 O O . ASP A 1 180 ? 12.707 -2.538 -15.489 1.00 93.75 180 ASP A O 1
ATOM 1417 N N . LEU A 1 181 ? 11.967 -4.526 -16.205 1.00 94.81 181 LEU A N 1
ATOM 1418 C CA . LEU A 1 181 ? 12.070 -5.189 -14.904 1.00 94.81 181 LEU A CA 1
ATOM 1419 C C . LEU A 1 181 ? 13.508 -5.243 -14.382 1.00 94.81 181 LEU A C 1
ATOM 1421 O O . LEU A 1 181 ? 13.704 -5.170 -13.172 1.00 94.81 181 LEU A O 1
ATOM 1425 N N . ASP A 1 182 ? 14.504 -5.290 -15.267 1.00 94.44 182 ASP A N 1
ATOM 1426 C CA . ASP A 1 182 ? 15.925 -5.272 -14.900 1.00 94.44 182 ASP A CA 1
ATOM 1427 C C . ASP A 1 182 ? 16.476 -3.849 -14.699 1.00 94.44 182 ASP A C 1
ATOM 1429 O O . ASP A 1 182 ? 17.618 -3.677 -14.267 1.00 94.44 182 ASP A O 1
ATOM 1433 N N . ARG A 1 183 ? 15.669 -2.809 -14.960 1.00 92.75 183 ARG A N 1
ATOM 1434 C CA . ARG A 1 183 ? 16.080 -1.409 -14.812 1.00 92.75 183 ARG A CA 1
ATOM 1435 C C . ARG A 1 183 ? 16.372 -1.084 -13.352 1.00 92.75 183 ARG A C 1
ATOM 1437 O O . ARG A 1 183 ? 15.523 -1.303 -12.483 1.00 92.75 183 ARG A O 1
ATOM 1444 N N . LEU A 1 184 ? 17.554 -0.523 -13.111 1.00 90.62 184 LEU A N 1
ATOM 1445 C CA . LEU A 1 184 ? 17.960 0.037 -11.826 1.00 90.62 184 LEU A CA 1
ATOM 1446 C C . LEU A 1 184 ? 17.582 1.527 -11.759 1.00 90.62 184 LEU A C 1
ATOM 1448 O O . LEU A 1 184 ? 17.762 2.232 -12.758 1.00 90.62 184 LEU A O 1
ATOM 1452 N N . PRO A 1 185 ? 17.081 2.011 -10.610 1.00 88.94 185 PRO A N 1
ATOM 1453 C CA . PRO A 1 185 ? 16.788 3.426 -10.436 1.00 88.94 185 PRO A CA 1
ATOM 1454 C C . PRO A 1 185 ? 18.081 4.246 -10.346 1.00 88.94 185 PRO A C 1
ATOM 1456 O O . PRO A 1 185 ? 19.087 3.795 -9.793 1.00 88.94 185 PRO A O 1
ATOM 1459 N N . GLU A 1 186 ? 18.042 5.477 -10.846 1.00 86.88 186 GLU A N 1
ATOM 1460 C CA . GLU A 1 186 ? 19.137 6.431 -10.688 1.00 86.88 186 GLU A CA 1
ATOM 1461 C C . GLU A 1 186 ? 19.225 6.898 -9.225 1.00 86.88 186 GLU A C 1
ATOM 1463 O O . GLU A 1 186 ? 18.202 7.265 -8.635 1.00 86.88 186 GLU A O 1
ATOM 1468 N N . PRO A 1 187 ? 20.419 6.889 -8.607 1.00 80.62 187 PRO A N 1
ATOM 1469 C CA . PRO A 1 187 ? 20.581 7.331 -7.228 1.00 80.62 187 PRO A CA 1
ATOM 1470 C C . PRO A 1 187 ? 20.337 8.840 -7.101 1.00 80.62 187 PRO A C 1
ATOM 1472 O O . PRO A 1 187 ? 20.744 9.620 -7.961 1.00 80.62 187 PRO A O 1
ATOM 1475 N N . GLN A 1 188 ? 19.733 9.262 -5.989 1.00 76.44 188 GLN A N 1
ATOM 1476 C CA . GLN A 1 188 ? 19.549 10.675 -5.666 1.00 76.44 188 GLN A CA 1
ATOM 1477 C C . GLN A 1 188 ? 20.578 11.127 -4.610 1.00 76.44 188 GLN A C 1
ATOM 1479 O O . GLN A 1 188 ? 20.728 10.456 -3.585 1.00 76.44 188 GLN A O 1
ATOM 1484 N N . PRO A 1 189 ? 21.285 12.259 -4.807 1.00 73.75 189 PRO A N 1
ATOM 1485 C CA . PRO A 1 189 ? 22.189 12.806 -3.797 1.00 73.75 189 PRO A CA 1
ATOM 1486 C C . PRO A 1 189 ? 21.487 13.017 -2.451 1.00 73.75 189 PRO A C 1
ATOM 1488 O O . PRO A 1 189 ? 20.397 13.582 -2.400 1.00 73.75 189 PRO A O 1
ATOM 1491 N N . GLY A 1 190 ? 22.118 12.579 -1.359 1.00 70.50 190 GLY A N 1
ATOM 1492 C CA . GLY A 1 190 ? 21.557 12.694 -0.008 1.00 70.50 190 GLY A CA 1
ATOM 1493 C C . GLY A 1 190 ? 20.517 11.628 0.350 1.00 70.50 190 GLY A C 1
ATOM 1494 O O . GLY A 1 190 ? 20.102 11.575 1.504 1.00 70.50 190 GLY A O 1
ATOM 1495 N N . TYR A 1 191 ? 20.144 10.748 -0.583 1.00 66.88 191 TYR A N 1
ATOM 1496 C CA . TYR A 1 191 ? 19.325 9.582 -0.280 1.00 66.88 191 TYR A CA 1
ATOM 1497 C C . TYR A 1 191 ? 20.252 8.389 -0.004 1.00 66.88 191 TYR A C 1
ATOM 1499 O O . TYR A 1 191 ? 21.003 7.989 -0.902 1.00 66.88 191 TYR A O 1
ATOM 1507 N N . PRO A 1 192 ? 20.281 7.830 1.224 1.00 59.56 192 PRO A N 1
ATOM 1508 C CA . PRO A 1 192 ? 21.056 6.623 1.473 1.00 59.56 192 PRO A CA 1
ATOM 1509 C C . PRO A 1 192 ? 20.558 5.549 0.509 1.00 59.56 192 PRO A C 1
ATOM 1511 O O . PRO A 1 192 ? 19.353 5.438 0.285 1.00 59.56 192 PRO A O 1
ATOM 1514 N N . ALA A 1 193 ? 21.470 4.773 -0.079 1.00 53.75 193 ALA A N 1
ATOM 1515 C CA . ALA A 1 193 ? 21.113 3.648 -0.934 1.00 53.75 193 ALA A CA 1
ATOM 1516 C C . ALA A 1 193 ? 20.442 2.551 -0.087 1.00 53.75 193 ALA A C 1
ATOM 1518 O O . ALA A 1 193 ? 21.034 1.517 0.211 1.00 53.75 193 ALA A O 1
ATOM 1519 N N . SER A 1 194 ? 19.210 2.789 0.356 1.00 57.53 194 SER A N 1
ATOM 1520 C CA . SER A 1 194 ? 18.313 1.735 0.781 1.00 57.53 194 SER A CA 1
ATOM 1521 C C . SER A 1 194 ? 17.958 0.968 -0.482 1.00 57.53 194 SER A C 1
ATOM 1523 O O . SER A 1 194 ? 17.604 1.545 -1.510 1.00 57.53 194 SER A O 1
ATOM 1525 N N . THR A 1 195 ? 18.161 -0.343 -0.449 1.00 58.59 195 THR A N 1
ATOM 1526 C CA . THR A 1 195 ? 17.874 -1.201 -1.593 1.00 58.59 195 THR A CA 1
ATOM 1527 C C . THR A 1 195 ? 16.397 -1.023 -1.963 1.00 58.59 195 THR A C 1
ATOM 1529 O O . THR A 1 195 ? 15.507 -1.215 -1.137 1.00 58.59 195 THR A O 1
ATOM 1532 N N . PRO A 1 196 ? 16.125 -0.679 -3.221 1.00 62.03 196 PRO A N 1
ATOM 1533 C CA . PRO A 1 196 ? 15.585 -1.698 -4.090 1.00 62.03 196 PRO A CA 1
ATOM 1534 C C . PRO A 1 196 ? 16.651 -2.060 -5.098 1.00 62.03 196 PRO A C 1
ATOM 1536 O O . PRO A 1 196 ? 17.452 -1.230 -5.521 1.00 62.03 196 PRO A O 1
ATOM 1539 N N . GLY A 1 197 ? 16.655 -3.329 -5.476 1.00 79.69 197 GLY A N 1
ATOM 1540 C CA . GLY A 1 197 ? 17.347 -3.734 -6.682 1.00 79.69 197 GLY A CA 1
ATOM 1541 C C . GLY A 1 197 ? 16.623 -3.171 -7.903 1.00 79.69 197 GLY A C 1
ATOM 1542 O O . GLY A 1 197 ? 16.115 -2.052 -7.924 1.00 79.69 197 GLY A O 1
ATOM 1543 N N . SER A 1 198 ? 16.545 -3.983 -8.939 1.00 92.81 198 SER A N 1
ATOM 1544 C CA . SER A 1 198 ? 15.820 -3.628 -10.148 1.00 92.81 198 SER A CA 1
ATOM 1545 C C . SER A 1 198 ? 14.321 -3.393 -9.907 1.00 92.81 198 SER A C 1
ATOM 1547 O O . SER A 1 198 ? 13.768 -3.726 -8.852 1.00 92.81 198 SER A O 1
ATOM 1549 N N . THR A 1 199 ? 13.640 -2.848 -10.915 1.00 95.19 199 THR A N 1
ATOM 1550 C CA . THR A 1 199 ? 12.176 -2.681 -10.931 1.00 95.19 199 THR A CA 1
ATOM 1551 C C . THR A 1 199 ? 11.448 -3.983 -10.559 1.00 95.19 199 THR A C 1
ATOM 1553 O O . THR A 1 199 ? 10.450 -3.952 -9.841 1.00 95.19 199 THR A O 1
ATOM 1556 N N . TYR A 1 200 ? 11.996 -5.138 -10.942 1.00 95.75 200 TYR A N 1
ATOM 1557 C CA . TYR A 1 200 ? 11.542 -6.463 -10.521 1.00 95.75 200 TYR A CA 1
ATOM 1558 C C . TYR A 1 200 ? 11.503 -6.621 -8.997 1.00 95.75 200 TYR A C 1
ATOM 1560 O O . TYR A 1 200 ? 10.466 -6.959 -8.424 1.00 95.75 200 TYR A O 1
ATOM 1568 N N . VAL A 1 201 ? 12.623 -6.340 -8.324 1.00 94.75 201 VAL A N 1
ATOM 1569 C CA . VAL A 1 201 ? 12.741 -6.447 -6.863 1.00 94.75 201 VAL A CA 1
ATOM 1570 C C . VAL A 1 201 ? 11.787 -5.473 -6.178 1.00 94.75 201 VAL A C 1
ATOM 1572 O O . VAL A 1 201 ? 11.136 -5.843 -5.205 1.00 94.75 201 VAL A O 1
ATOM 1575 N N . LEU A 1 202 ? 11.664 -4.253 -6.708 1.00 94.75 202 LEU A N 1
ATOM 1576 C CA . LEU A 1 202 ? 10.750 -3.239 -6.185 1.00 94.75 202 LEU A CA 1
ATOM 1577 C C . LEU A 1 202 ? 9.287 -3.704 -6.220 1.00 94.75 202 LEU A C 1
ATOM 1579 O O . LEU A 1 202 ? 8.595 -3.614 -5.209 1.00 94.75 202 LEU A O 1
ATOM 1583 N N . LEU A 1 203 ? 8.816 -4.216 -7.362 1.00 96.81 203 LEU A N 1
ATOM 1584 C CA . LEU A 1 203 ? 7.421 -4.632 -7.526 1.00 96.81 203 LEU A CA 1
ATOM 1585 C C . LEU A 1 203 ? 7.087 -5.881 -6.704 1.00 96.81 203 LEU A C 1
ATOM 1587 O O . LEU A 1 203 ? 6.035 -5.928 -6.067 1.00 96.81 203 LEU A O 1
ATOM 1591 N N . HIS A 1 204 ? 7.991 -6.863 -6.646 1.00 96.31 204 HIS A N 1
ATOM 1592 C CA . HIS A 1 204 ? 7.827 -8.003 -5.743 1.00 96.31 204 HIS A CA 1
ATOM 1593 C C . HIS A 1 204 ? 7.819 -7.575 -4.275 1.00 96.31 204 HIS A C 1
ATOM 1595 O O . HIS A 1 204 ? 6.965 -8.028 -3.511 1.00 96.31 204 HIS A O 1
ATOM 1601 N N . GLY A 1 205 ? 8.738 -6.685 -3.892 1.00 95.50 205 GLY A N 1
ATOM 1602 C CA . GLY A 1 205 ? 8.803 -6.124 -2.548 1.00 95.50 205 GLY A CA 1
ATOM 1603 C C . GLY A 1 205 ? 7.514 -5.401 -2.173 1.00 95.50 205 GLY A C 1
ATOM 1604 O O . GLY A 1 205 ? 7.024 -5.584 -1.065 1.00 95.50 205 GLY A O 1
ATOM 1605 N N . LEU A 1 206 ? 6.902 -4.668 -3.106 1.00 96.56 206 LEU A N 1
ATOM 1606 C CA . LEU A 1 206 ? 5.632 -3.994 -2.855 1.00 96.56 206 LEU A CA 1
ATOM 1607 C C . LEU A 1 206 ? 4.472 -4.974 -2.625 1.00 96.56 206 LEU A C 1
ATOM 1609 O O . LEU A 1 206 ? 3.664 -4.760 -1.722 1.00 96.56 206 LEU A O 1
ATOM 1613 N N . VAL A 1 207 ? 4.387 -6.063 -3.399 1.00 96.44 207 VAL A N 1
ATOM 1614 C CA . VAL A 1 207 ? 3.380 -7.115 -3.161 1.00 96.44 207 VAL A CA 1
ATOM 1615 C C . VAL A 1 207 ? 3.538 -7.685 -1.748 1.00 96.44 207 VAL A C 1
ATOM 1617 O O . VAL A 1 207 ? 2.563 -7.758 -1.000 1.00 96.44 207 VAL A O 1
ATOM 1620 N N . GLN A 1 208 ? 4.769 -8.031 -1.363 1.00 96.19 208 GLN A N 1
ATOM 1621 C CA . GLN A 1 208 ? 5.084 -8.591 -0.044 1.00 96.19 208 GLN A CA 1
ATOM 1622 C C . GLN A 1 208 ? 4.785 -7.598 1.085 1.00 96.19 208 GLN A C 1
ATOM 1624 O O . GLN A 1 208 ? 4.167 -7.965 2.081 1.00 96.19 208 GLN A O 1
ATOM 1629 N N . HIS A 1 209 ? 5.174 -6.336 0.910 1.00 96.94 209 HIS A N 1
ATOM 1630 C CA . HIS A 1 209 ? 4.915 -5.239 1.837 1.00 96.94 209 HIS A CA 1
ATOM 1631 C C . HIS A 1 209 ? 3.415 -5.057 2.094 1.00 96.94 209 HIS A C 1
ATOM 1633 O O . HIS A 1 209 ? 2.963 -5.062 3.239 1.00 96.94 209 HIS A O 1
ATOM 1639 N N . ASN A 1 210 ? 2.615 -4.980 1.028 1.00 97.25 210 ASN A N 1
ATOM 1640 C CA . ASN A 1 210 ? 1.171 -4.804 1.154 1.00 97.25 210 ASN A CA 1
ATOM 1641 C C . ASN A 1 210 ? 0.514 -6.003 1.852 1.00 97.25 210 ASN A C 1
ATOM 1643 O O . ASN A 1 210 ? -0.382 -5.826 2.678 1.00 97.25 210 ASN A O 1
ATOM 1647 N N . GLN A 1 211 ? 0.976 -7.225 1.569 1.00 96.69 211 GLN A N 1
ATOM 1648 C CA . GLN A 1 211 ? 0.493 -8.437 2.237 1.00 96.69 211 GLN A CA 1
ATOM 1649 C C . GLN A 1 211 ? 0.888 -8.486 3.717 1.00 96.69 211 GLN A C 1
ATOM 1651 O O . GLN A 1 211 ? 0.056 -8.838 4.553 1.00 96.69 211 GLN A O 1
ATOM 1656 N N . TYR A 1 212 ? 2.117 -8.089 4.054 1.00 97.94 212 TYR A N 1
ATOM 1657 C CA . TYR A 1 212 ? 2.582 -7.978 5.437 1.00 97.94 212 TYR A CA 1
ATOM 1658 C C . TYR A 1 212 ? 1.668 -7.055 6.253 1.00 97.94 212 TYR A C 1
ATOM 1660 O O . TYR A 1 212 ? 1.137 -7.463 7.290 1.00 97.94 212 TYR A O 1
ATOM 1668 N N . HIS A 1 213 ? 1.395 -5.853 5.743 1.00 98.31 213 HIS A N 1
ATOM 1669 C CA . HIS A 1 213 ? 0.508 -4.902 6.412 1.00 98.31 213 HIS A CA 1
ATOM 1670 C C . HIS A 1 213 ? -0.957 -5.350 6.414 1.00 98.31 213 HIS A C 1
ATOM 1672 O O . HIS A 1 213 ? -1.648 -5.146 7.407 1.00 98.31 213 HIS A O 1
ATOM 1678 N N . THR A 1 214 ? -1.429 -6.043 5.374 1.00 98.12 214 THR A N 1
ATOM 1679 C CA . THR A 1 214 ? -2.767 -6.663 5.390 1.00 98.12 214 THR A CA 1
ATOM 1680 C C . THR A 1 214 ? -2.888 -7.681 6.530 1.00 98.12 214 THR A C 1
ATOM 1682 O O . THR A 1 214 ? -3.896 -7.709 7.234 1.00 98.12 214 THR A O 1
ATOM 1685 N N . GLY A 1 215 ? -1.836 -8.464 6.787 1.00 97.44 215 GLY A N 1
ATOM 1686 C CA . GLY A 1 215 ? -1.763 -9.357 7.944 1.00 97.44 215 GLY A CA 1
ATOM 1687 C C . GLY A 1 215 ? -1.833 -8.614 9.284 1.00 97.44 215 GLY A C 1
ATOM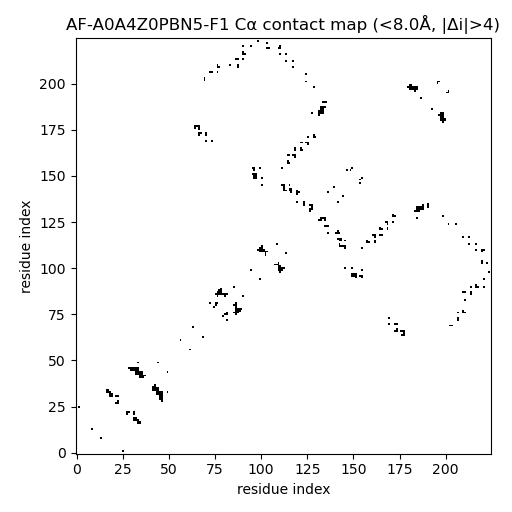 1688 O O . GLY A 1 215 ? -2.585 -9.024 10.170 1.00 97.44 215 GLY A O 1
ATOM 1689 N N . GLN A 1 216 ? -1.109 -7.498 9.428 1.00 97.69 216 GLN A N 1
ATOM 1690 C CA . GLN A 1 216 ? -1.189 -6.652 10.629 1.00 97.69 216 GLN A CA 1
ATOM 1691 C C . GLN A 1 216 ? -2.605 -6.099 10.845 1.00 97.69 216 GLN A C 1
ATOM 1693 O O . GLN A 1 216 ? -3.148 -6.210 11.944 1.00 97.69 216 GLN A O 1
ATOM 1698 N N . LEU A 1 217 ? -3.233 -5.574 9.789 1.00 98.12 217 LEU A N 1
ATOM 1699 C CA . LEU A 1 217 ? -4.609 -5.076 9.823 1.00 98.12 217 LEU A CA 1
ATOM 1700 C C . LEU A 1 217 ? -5.598 -6.171 10.236 1.00 98.12 217 LEU A C 1
ATOM 1702 O O . LEU A 1 217 ? -6.467 -5.936 11.074 1.00 98.12 217 LEU A O 1
ATOM 1706 N N . ALA A 1 218 ? -5.439 -7.386 9.707 1.00 96.62 218 ALA A N 1
ATOM 1707 C CA . ALA A 1 218 ? -6.281 -8.523 10.063 1.00 96.62 218 ALA A CA 1
ATOM 1708 C C . ALA A 1 218 ? -6.145 -8.920 11.543 1.00 96.62 218 ALA A C 1
ATOM 1710 O O . ALA A 1 218 ? -7.126 -9.356 12.146 1.00 96.62 218 ALA A O 1
ATOM 1711 N N . LEU A 1 219 ? -4.960 -8.764 12.147 1.00 96.69 219 LEU A N 1
ATOM 1712 C CA . LEU A 1 219 ? -4.764 -8.979 13.584 1.00 96.69 219 LEU A CA 1
ATOM 1713 C C . LEU A 1 219 ? -5.402 -7.866 14.420 1.00 96.69 219 LEU A C 1
ATOM 1715 O O . LEU A 1 219 ? -6.131 -8.175 15.359 1.00 96.69 219 LEU A O 1
ATOM 1719 N N . LEU A 1 220 ? -5.187 -6.597 14.062 1.00 97.69 220 LEU A N 1
ATOM 1720 C CA . LEU A 1 220 ? -5.779 -5.453 14.769 1.00 97.69 220 LEU A CA 1
ATOM 1721 C C . LEU A 1 220 ? -7.309 -5.492 14.729 1.00 97.69 220 LEU A C 1
ATOM 1723 O O . LEU A 1 220 ? -7.959 -5.274 15.748 1.00 97.69 220 LEU A O 1
ATOM 1727 N N . ARG A 1 221 ? -7.890 -5.863 13.581 1.00 96.12 221 ARG A N 1
ATOM 1728 C CA . ARG A 1 221 ? -9.339 -6.034 13.412 1.00 96.12 221 ARG A CA 1
ATOM 1729 C C . ARG A 1 221 ? -9.951 -6.981 14.446 1.00 96.12 221 ARG A C 1
ATOM 1731 O O . ARG A 1 221 ? -11.079 -6.752 14.875 1.00 96.12 221 ARG A O 1
ATOM 1738 N N . LYS A 1 222 ? -9.236 -8.033 14.859 1.00 96.00 222 LYS A N 1
ATOM 1739 C CA . LYS A 1 222 ? -9.747 -9.007 15.840 1.00 96.00 222 LYS A CA 1
ATOM 1740 C C . LYS A 1 222 ? -9.995 -8.403 17.220 1.00 96.00 222 LYS A C 1
ATOM 1742 O O . LYS A 1 222 ? -10.733 -9.000 17.989 1.00 96.00 222 LYS A O 1
ATOM 1747 N N . ALA A 1 223 ? -9.427 -7.238 17.530 1.00 95.00 223 ALA A N 1
ATOM 1748 C CA . ALA A 1 223 ? -9.717 -6.531 18.775 1.00 95.00 223 ALA A CA 1
ATOM 1749 C C . ALA A 1 223 ? -11.143 -5.948 18.830 1.00 95.00 223 ALA A C 1
ATOM 1751 O O . ALA A 1 223 ? -11.579 -5.518 19.895 1.00 95.00 223 ALA A O 1
ATOM 1752 N N . PHE A 1 224 ? -11.861 -5.924 17.701 1.00 92.56 224 PHE A N 1
ATOM 1753 C CA . PHE A 1 224 ? -13.204 -5.348 17.576 1.00 92.56 224 PHE A CA 1
ATOM 1754 C C . PHE A 1 224 ? -14.265 -6.356 17.109 1.00 92.56 224 PHE A C 1
ATOM 1756 O O . PHE A 1 224 ? -15.377 -5.945 16.771 1.00 92.56 224 PHE A O 1
ATOM 1763 N N . ALA A 1 225 ? -13.897 -7.638 17.017 1.00 77.44 225 ALA A N 1
ATOM 1764 C CA . ALA A 1 225 ? -14.751 -8.732 16.556 1.00 77.44 225 ALA A CA 1
ATOM 1765 C C . ALA A 1 225 ? -15.472 -9.434 17.713 1.00 77.44 225 ALA A C 1
ATOM 1767 O O . ALA A 1 225 ? -14.895 -9.491 18.822 1.00 77.44 225 ALA A O 1
#

Foldseek 3Di:
DVVVVVVVVVVPPCPPWDWDPDPPDPVRLQVTWTWDQDPVGIDIDGPVRCCVVVVVVCVVVVDPFVLVVLLVLLCCQACRVDPLDHHLCRLCPPQALVQQCDDLDPPDDGNVQLLQLLLQLLQQLLVCLVQLAPDHDDPCSNRPDQPPDSHRVSVVVSVVSSVVSSVSSSVSSVPDGSVQQQRHRHYDPPDPCPDDGGVVSSSVVSSVSSSVSSVVSNVSVVSVD

Radius of gyration: 25.98 Å; Cα contacts (8 Å, |Δi|>4): 231; chains: 1; bounding box: 39×61×72 Å

InterPro domains:
  IPR024775 Hercynine oxygenase, DinB-like domain [PF12867] (88-217)
  IPR034660 DinB/YfiT-like putative metalloenzymes [G3DSA:1.20.120.450] (68-225)
  IPR034660 DinB/YfiT-like putative metalloenzymes [SSF109854] (65-223)

pLDDT: mean 82.05, std 20.1, range [38.62, 98.81]

Nearest PDB structures (foldseek):
  5cog-assembly1_A  TM=7.003E-01  e=5.198E-02  Saccharomyces cerevisiae
  8vil-assembly2_B  TM=5.922E-01  e=4.207E-02  Crocosphaera subtropica ATCC 51142
  2nsg-assembly1_A  TM=7.288E-01  e=8.119E-01  Corynebacterium glutamicum
  5wk0-assembly1_A-2  TM=5.415E-01  e=2.283E-01  Staphylococcus sp. HMSC055H04
  2nsf-assembly1_A  TM=6.459E-01  e=1.175E+00  Corynebacterium glutamicum

Solvent-accessible surface area (backbone atoms only — not comparable to full-atom values): 12904 Å² total; per-residue (Å²): 113,68,72,60,55,56,49,51,57,67,73,62,72,61,91,74,72,73,80,64,95,68,75,83,48,87,80,33,48,72,71,40,63,44,72,45,85,49,100,90,44,79,47,80,26,46,47,69,56,38,49,53,50,48,52,49,50,46,51,66,70,55,58,79,42,64,52,56,53,52,51,50,49,48,46,15,44,39,73,39,86,30,91,94,45,77,10,41,50,64,60,52,61,89,64,47,29,68,61,24,70,36,61,92,48,88,94,50,79,23,50,44,36,50,50,44,25,50,34,39,51,37,48,42,51,38,48,28,70,75,67,41,37,54,68,75,68,54,75,63,54,45,53,40,78,71,63,94,68,66,38,57,68,54,41,52,50,52,54,50,51,36,49,51,35,49,54,52,31,52,52,56,55,69,72,57,56,66,79,52,30,73,40,64,54,43,82,40,91,93,51,77,88,68,84,60,61,26,45,45,50,41,53,54,48,50,47,51,50,55,49,54,51,35,52,51,44,52,57,61,52,56,77,76,108